Protein AF-A0A653BW41-F1 (afdb_monomer)

Radius of gyration: 37.83 Å; Cα contacts (8 Å, |Δi|>4): 216; chains: 1; bounding box: 96×38×96 Å

Foldseek 3Di:
DLVVQLVVLVVVLVVLVVVDQDCVQDDPCSVVSSVVVSVVSVVVNVVSVVVVVVVVVPDDQPDDPDCPDPLSCLCVDPDPVSVVVNVVVVVVVVVVVVCVVVVVVVVVVCVVPVPPPVPPPPPPDPDDDDDFQPQADDLVVVVVLQVVLCVVCVQWDWDWDPPDPPKIWIWIDRPQAKIKIFTGDRLQTPAIAMEGNVDDPDRPDHYPDPVRVVVRVVLVVLSVSLDDRVCSSSSSVSSD

Mean predicted aligned error: 18.29 Å

Solvent-accessible surface area (backbone atoms only — not comparable to full-atom values): 13996 Å² total; per-residue (Å²): 112,51,67,60,53,34,55,53,46,50,48,49,47,53,51,48,63,73,62,51,92,52,82,88,50,51,88,77,64,26,69,59,53,50,52,51,53,52,49,53,46,50,54,51,38,53,51,34,48,52,53,38,51,54,54,58,76,65,64,70,72,76,94,60,101,63,91,54,68,83,62,46,55,36,78,74,47,86,50,70,74,52,42,58,46,48,62,53,52,54,50,52,51,54,50,52,51,50,50,52,53,54,51,52,53,49,51,54,52,47,62,75,57,54,78,77,57,86,71,74,80,73,69,77,68,97,86,71,77,87,76,67,70,59,32,78,62,60,68,65,61,53,50,54,49,51,57,54,50,46,72,73,37,85,73,41,54,71,46,81,44,66,93,47,90,84,32,48,32,38,38,41,28,42,77,82,57,32,32,35,42,38,34,32,53,53,52,36,81,76,44,68,43,32,30,49,48,92,53,78,90,60,81,86,62,78,41,93,47,70,68,34,44,52,50,24,54,51,48,55,53,41,50,66,71,40,64,37,56,83,44,26,72,59,20,50,63,73,61,107

Sequence (240 aa):
NSVKVLRSNVRRVFESVGNGLRADHGDDGKENKYIIELQELLTTVNNNLRDVENSVSNLTPPPGAFSLGNTTYLSQETTQERQALYGQLVNSYKWTDKIREYSALAGNILQTNSFNKTYKTFSTTKRRKTQTSNHNVSPEVIENLITGIDRLFPDVTITTNRPFVPNPVIQASLGRVLKAIIGFKGLMIEWVVVKAHAESNDQWSESRYKVFRKVTENCHAAMCHFHSPMMPDLAVRSFM

Organism: Callosobruchus maculatus (NCBI:txid64391)

Nearest PDB structures (foldseek):
  8trh-assembly1_0  TM=4.898E-01  e=1.547E-16  Homo sapiens
  7enc-assembly1_c  TM=4.926E-01  e=1.416E-15  Homo sapiens
  8gxs-assembly1_c  TM=4.947E-01  e=1.686E-15  Homo sapiens
  7nvr-assembly1_p  TM=9.353E-01  e=5.522E-10  Homo sapiens
  7lbm-assembly1_n  TM=4.521E-01  e=6.438E-15  Homo sapiens

Structure (mmCIF, N/CA/C/O backbone):
data_AF-A0A653BW41-F1
#
_entry.id   AF-A0A653BW41-F1
#
loop_
_atom_site.group_PDB
_atom_site.id
_atom_site.type_symbol
_atom_site.label_atom_id
_atom_site.label_alt_id
_atom_site.label_comp_id
_atom_site.label_asym_id
_atom_site.label_entity_id
_atom_site.label_seq_id
_atom_site.pdbx_PDB_ins_code
_atom_site.Cartn_x
_atom_site.Cartn_y
_atom_site.Cartn_z
_atom_site.occupancy
_atom_site.B_iso_or_equiv
_atom_site.auth_seq_id
_atom_site.auth_comp_id
_atom_site.auth_asym_id
_atom_site.auth_atom_id
_atom_site.pdbx_PDB_model_num
ATOM 1 N N . ASN A 1 1 ? -24.311 -10.860 36.348 1.00 67.75 1 ASN A N 1
ATOM 2 C CA . ASN A 1 1 ? -25.695 -10.753 36.876 1.00 67.75 1 ASN A CA 1
ATOM 3 C C . ASN A 1 1 ? -25.968 -9.441 37.604 1.00 67.75 1 ASN A C 1
ATOM 5 O O . ASN A 1 1 ? -27.055 -8.906 37.427 1.00 67.75 1 ASN A O 1
ATOM 9 N N . SER A 1 2 ? -24.996 -8.875 38.323 1.00 78.38 2 SER A N 1
ATOM 10 C CA . SER A 1 2 ? -25.106 -7.634 39.112 1.00 78.38 2 SER A CA 1
ATOM 11 C C . SER A 1 2 ? -25.703 -6.443 38.336 1.00 78.38 2 SER A C 1
ATOM 13 O O . SER A 1 2 ? -26.613 -5.779 38.816 1.00 78.38 2 SER A O 1
ATOM 15 N N . VAL A 1 3 ? -25.312 -6.253 37.067 1.00 82.88 3 VAL A N 1
ATOM 16 C CA . VAL A 1 3 ? -25.856 -5.186 36.196 1.00 82.88 3 VAL A CA 1
ATOM 17 C C . VAL A 1 3 ? -27.355 -5.350 35.901 1.00 82.88 3 VAL A C 1
ATOM 19 O O . VAL A 1 3 ? -28.086 -4.363 35.841 1.00 82.88 3 VAL A O 1
ATOM 22 N N . LYS A 1 4 ? -27.844 -6.586 35.716 1.00 83.94 4 LYS A N 1
ATOM 23 C CA . LYS A 1 4 ? -29.276 -6.842 35.470 1.00 83.94 4 LYS A CA 1
ATOM 24 C C . LYS A 1 4 ? -30.107 -6.535 36.718 1.00 83.94 4 LYS A C 1
ATOM 26 O O . LYS A 1 4 ? -31.158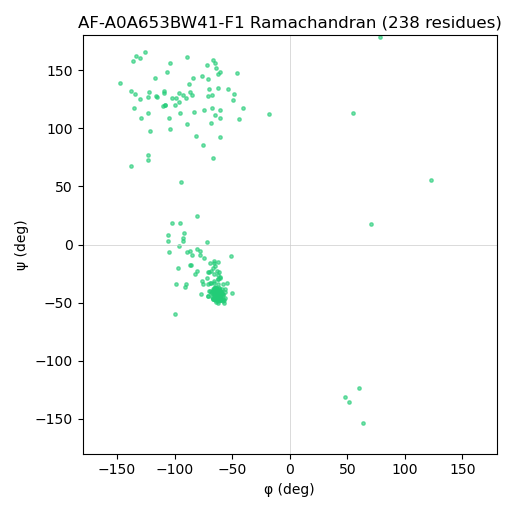 -5.911 36.602 1.00 83.94 4 LYS A O 1
ATOM 31 N N . VAL A 1 5 ? -29.606 -6.933 37.889 1.00 88.94 5 VAL A N 1
ATOM 32 C CA . VAL A 1 5 ? -30.241 -6.672 39.190 1.00 88.94 5 VAL A CA 1
ATOM 33 C C . VAL A 1 5 ? -30.314 -5.168 39.461 1.00 88.94 5 VAL A C 1
ATOM 35 O O . VAL A 1 5 ? -31.393 -4.663 39.762 1.00 88.94 5 VAL A O 1
ATOM 38 N N . LEU A 1 6 ? -29.216 -4.435 39.235 1.00 91.12 6 LEU A N 1
ATOM 39 C CA . LEU A 1 6 ? -29.190 -2.975 39.355 1.00 91.12 6 LEU A CA 1
ATOM 40 C C . LEU A 1 6 ? -30.238 -2.315 38.447 1.00 91.12 6 LEU A C 1
ATOM 42 O O . LEU A 1 6 ? -31.051 -1.532 38.926 1.00 91.12 6 LEU A O 1
ATOM 46 N N . ARG A 1 7 ? -30.282 -2.675 37.155 1.00 89.62 7 ARG A N 1
ATOM 47 C CA . ARG A 1 7 ? -31.274 -2.124 36.210 1.00 89.62 7 ARG A CA 1
ATOM 48 C C . ARG A 1 7 ? -32.715 -2.408 36.637 1.00 89.62 7 ARG A C 1
ATOM 50 O O . ARG A 1 7 ? -33.561 -1.526 36.530 1.00 89.62 7 ARG A O 1
ATOM 57 N N . SER A 1 8 ? -32.993 -3.615 37.130 1.00 91.44 8 SER A N 1
ATOM 58 C CA . SER A 1 8 ? -34.325 -3.987 37.619 1.00 91.44 8 SER A CA 1
ATOM 59 C C . SER A 1 8 ? -34.736 -3.171 38.846 1.00 91.44 8 SER A C 1
ATOM 61 O O . SER A 1 8 ? -35.868 -2.703 38.920 1.00 91.44 8 SER A O 1
ATOM 63 N N . ASN A 1 9 ? -33.830 -2.974 39.803 1.00 91.88 9 ASN A N 1
ATOM 64 C CA . ASN A 1 9 ? -34.135 -2.250 41.038 1.00 91.88 9 ASN A CA 1
ATOM 65 C C . ASN A 1 9 ? -34.214 -0.733 40.823 1.00 91.88 9 ASN A C 1
ATOM 67 O O . ASN A 1 9 ? -35.082 -0.083 41.393 1.00 91.88 9 ASN A O 1
ATOM 71 N N . VAL A 1 10 ? -33.400 -0.181 39.919 1.00 93.50 10 VAL A N 1
ATOM 72 C CA . VAL A 1 10 ? -33.537 1.211 39.460 1.00 93.50 10 VAL A CA 1
ATOM 73 C C . VAL A 1 10 ? -34.898 1.430 38.795 1.00 93.50 10 VAL A C 1
ATOM 75 O O . VAL A 1 10 ? -35.571 2.417 39.075 1.00 93.50 10 VAL A O 1
ATOM 78 N N . ARG A 1 11 ? -35.353 0.485 37.963 1.00 91.94 11 ARG A N 1
ATOM 79 C CA . ARG A 1 11 ? -36.694 0.544 37.369 1.00 91.94 11 ARG A CA 1
ATOM 80 C C . ARG A 1 11 ? -37.796 0.543 38.432 1.00 91.94 11 ARG A C 1
ATOM 82 O O . ARG A 1 11 ? -38.726 1.326 38.303 1.00 91.94 11 ARG A O 1
ATOM 89 N N . ARG A 1 12 ? -37.675 -0.271 39.487 1.00 89.50 12 ARG A N 1
ATOM 90 C CA . ARG A 1 12 ? -38.632 -0.282 40.609 1.00 89.50 12 ARG A CA 1
ATOM 91 C C . ARG A 1 12 ? -38.704 1.061 41.337 1.00 89.50 12 ARG A C 1
ATOM 93 O O . ARG A 1 12 ? -39.800 1.492 41.662 1.00 89.50 12 ARG A O 1
ATOM 100 N N . VAL A 1 13 ? -37.575 1.752 41.526 1.00 92.56 13 VAL A N 1
ATOM 101 C CA . VAL A 1 13 ? -37.567 3.126 42.068 1.00 92.56 13 VAL A CA 1
ATOM 102 C C . VAL A 1 13 ? -38.342 4.072 41.151 1.00 92.56 13 VAL A C 1
ATOM 104 O O . VAL A 1 13 ? -39.204 4.807 41.622 1.00 92.56 13 VAL A O 1
ATOM 107 N N . PHE A 1 14 ? -38.087 4.036 39.840 1.00 92.12 14 PHE A N 1
ATOM 108 C CA . PHE A 1 14 ? -38.814 4.880 38.886 1.00 92.12 14 PHE A CA 1
ATOM 109 C C . PHE A 1 14 ? -40.309 4.550 38.815 1.00 92.12 14 PHE A C 1
ATOM 111 O O . PHE A 1 14 ? -41.120 5.463 38.709 1.00 92.12 14 PHE A O 1
ATOM 118 N N . GLU A 1 15 ? -40.688 3.275 38.909 1.00 90.69 15 GLU A N 1
ATOM 119 C CA . GLU A 1 15 ? -42.091 2.855 38.984 1.00 90.69 15 GLU A CA 1
ATOM 120 C C . GLU A 1 15 ? -42.745 3.311 40.298 1.00 90.69 15 GLU A C 1
ATOM 122 O O . GLU A 1 15 ? -43.876 3.788 40.272 1.00 90.69 15 GLU A O 1
ATOM 127 N N . SER A 1 16 ? -42.038 3.244 41.431 1.00 87.88 16 SER A N 1
ATOM 128 C CA . SER A 1 16 ? -42.516 3.753 42.725 1.00 87.88 16 SER A CA 1
ATOM 129 C C . SER A 1 16 ? -42.749 5.265 42.683 1.00 87.88 16 SER A C 1
ATOM 131 O O . SER A 1 16 ? -43.824 5.733 43.041 1.00 87.88 16 SER A O 1
ATOM 133 N N . VAL A 1 17 ? -41.776 6.032 42.178 1.00 89.12 17 VAL A N 1
ATOM 134 C CA . VAL A 1 17 ? -41.881 7.496 42.047 1.00 89.12 17 VAL A CA 1
ATOM 135 C C . VAL A 1 17 ? -42.949 7.894 41.030 1.00 89.12 17 VAL A C 1
ATOM 137 O O . VAL A 1 17 ? -43.697 8.838 41.266 1.00 89.12 17 VAL A O 1
ATOM 140 N N . GLY A 1 18 ? -43.042 7.174 39.909 1.00 87.19 18 GLY A N 1
ATOM 141 C CA . GLY A 1 18 ? -44.020 7.445 38.856 1.00 87.19 18 GLY A CA 1
ATOM 142 C C . GLY A 1 18 ? -45.462 7.156 39.274 1.00 87.19 18 GLY A C 1
ATOM 143 O O . GLY A 1 18 ? -46.369 7.857 38.837 1.00 87.19 18 GLY A O 1
ATOM 144 N N . ASN A 1 19 ? -45.675 6.156 40.134 1.00 85.44 19 ASN A N 1
ATOM 145 C CA . ASN A 1 19 ? -46.998 5.820 40.666 1.00 85.44 19 ASN A CA 1
ATOM 146 C C . ASN A 1 19 ? -47.380 6.643 41.909 1.00 85.44 19 ASN A C 1
ATOM 148 O O . ASN A 1 19 ? -48.565 6.717 42.234 1.00 85.44 19 ASN A O 1
ATOM 152 N N . GLY A 1 20 ? -46.408 7.268 42.582 1.00 80.50 20 GLY A N 1
ATOM 153 C CA . GLY A 1 20 ? -46.630 8.143 43.732 1.00 80.50 20 GLY A CA 1
ATOM 154 C C . GLY A 1 20 ? -47.245 7.430 44.941 1.00 80.50 20 GLY A C 1
ATOM 155 O O . GLY A 1 20 ? -47.087 6.223 45.116 1.00 80.50 20 GLY A O 1
ATOM 156 N N . LEU A 1 21 ? -47.958 8.182 45.789 1.00 80.50 21 LEU A N 1
ATOM 157 C CA . LEU A 1 21 ? -48.699 7.606 46.914 1.00 80.50 21 LEU A CA 1
ATOM 158 C C . LEU A 1 21 ? -49.866 6.753 46.407 1.00 80.50 21 LEU A C 1
ATOM 160 O O . LEU A 1 21 ? -50.804 7.257 45.787 1.00 80.50 21 LEU A O 1
ATOM 164 N N . ARG A 1 22 ? -49.827 5.460 46.719 1.00 75.00 22 ARG A N 1
ATOM 165 C CA . ARG A 1 22 ? -50.821 4.479 46.277 1.00 75.00 22 ARG A CA 1
ATOM 166 C C . ARG A 1 22 ? -51.774 4.105 47.418 1.00 75.00 22 ARG A C 1
ATOM 168 O O . ARG A 1 22 ? -51.447 4.222 48.596 1.00 75.00 22 ARG A O 1
ATOM 175 N N . ALA A 1 23 ? -52.974 3.642 47.061 1.00 65.56 23 ALA A N 1
ATOM 176 C CA . ALA A 1 23 ? -54.022 3.257 48.018 1.00 65.56 23 ALA A CA 1
ATOM 177 C C . ALA A 1 23 ? -53.658 2.032 48.889 1.00 65.56 23 ALA A C 1
ATOM 179 O O . ALA A 1 23 ? -54.288 1.795 49.917 1.00 65.56 23 ALA A O 1
ATOM 180 N N . ASP A 1 24 ? -52.634 1.271 48.497 1.00 67.88 24 ASP A N 1
ATOM 181 C CA . ASP A 1 24 ? -52.053 0.145 49.243 1.00 67.88 24 ASP A CA 1
ATOM 182 C C . ASP A 1 24 ? -51.304 0.574 50.524 1.00 67.88 24 ASP A C 1
ATOM 184 O O . ASP A 1 24 ? -51.102 -0.251 51.413 1.00 67.88 24 ASP A O 1
ATOM 188 N N . HIS A 1 25 ? -50.970 1.860 50.683 1.00 70.81 25 HIS A N 1
ATOM 189 C CA . HIS A 1 25 ? -50.274 2.389 51.863 1.00 70.81 25 HIS A CA 1
ATOM 190 C C . HIS A 1 25 ? -51.191 2.577 53.099 1.00 70.81 25 HIS A C 1
ATOM 192 O O . HIS A 1 25 ? -50.712 2.865 54.205 1.00 70.81 25 HIS A O 1
ATOM 198 N N . GLY A 1 26 ? -52.503 2.354 52.954 1.00 69.38 26 GLY A N 1
ATOM 199 C CA . GLY A 1 26 ? -53.516 2.587 53.993 1.00 69.38 26 GLY A CA 1
ATOM 200 C C . GLY A 1 26 ? -53.893 4.066 54.134 1.00 69.38 26 GLY A C 1
ATOM 201 O O . GLY A 1 26 ? -53.368 4.906 53.411 1.00 69.38 26 GLY A O 1
ATOM 202 N N . ASP A 1 27 ? -54.826 4.398 55.033 1.00 68.94 27 ASP A N 1
ATOM 203 C CA . ASP A 1 27 ? -55.290 5.789 55.190 1.00 68.94 27 ASP A CA 1
ATOM 204 C C . ASP A 1 27 ? -54.471 6.574 56.233 1.00 68.94 27 ASP A C 1
ATOM 206 O O . ASP A 1 27 ? -54.099 7.723 55.994 1.00 68.94 27 ASP A O 1
ATOM 210 N N . ASP A 1 28 ? -54.057 5.910 57.320 1.00 71.44 28 ASP A N 1
ATOM 211 C CA . ASP A 1 28 ? -53.193 6.487 58.357 1.00 71.44 28 ASP A CA 1
ATOM 212 C C . ASP A 1 28 ? -51.697 6.278 58.068 1.00 71.44 28 ASP A C 1
ATOM 214 O O . ASP A 1 28 ? -51.209 5.154 57.885 1.00 71.44 28 ASP A O 1
ATOM 218 N N . GLY A 1 29 ? -50.943 7.383 58.067 1.00 75.62 29 GLY A N 1
ATOM 219 C CA . GLY A 1 29 ? -49.479 7.383 57.950 1.00 75.62 29 GLY A CA 1
ATOM 220 C C . GLY A 1 29 ? -48.932 6.999 56.569 1.00 75.62 29 GLY A C 1
ATOM 221 O O . GLY A 1 29 ? -47.757 6.648 56.454 1.00 75.62 29 GLY A O 1
ATOM 222 N N . LYS A 1 30 ? -49.764 7.059 55.522 1.00 80.38 30 LYS A N 1
ATOM 223 C CA . LYS A 1 30 ? -49.432 6.649 54.145 1.00 80.38 30 LYS A CA 1
ATOM 224 C C . LYS A 1 30 ? -48.209 7.334 53.542 1.00 80.38 30 LYS A C 1
ATOM 226 O O . LYS A 1 30 ? -47.406 6.676 52.892 1.00 80.38 30 LYS A O 1
ATOM 231 N N . GLU A 1 31 ? -48.025 8.623 53.816 1.00 83.19 31 GLU A N 1
ATOM 232 C CA . GLU A 1 31 ? -46.851 9.382 53.365 1.00 83.19 31 GLU A CA 1
ATOM 233 C C . GLU A 1 31 ? -45.570 8.850 54.004 1.00 83.19 31 GLU A C 1
ATOM 235 O O . GLU A 1 31 ? -44.568 8.649 53.324 1.00 83.19 31 GLU A O 1
ATOM 240 N N . ASN A 1 32 ? -45.623 8.545 55.301 1.00 86.44 32 ASN A N 1
ATOM 241 C CA . ASN A 1 32 ? -44.467 8.059 56.041 1.00 86.44 32 ASN A CA 1
ATOM 242 C C . ASN A 1 32 ? -44.079 6.639 55.597 1.00 86.44 32 ASN A C 1
ATOM 244 O O . ASN A 1 32 ? -42.902 6.350 55.417 1.00 86.44 32 ASN A O 1
ATOM 248 N N . LYS A 1 33 ? -45.067 5.768 55.346 1.00 85.25 33 LYS A N 1
ATOM 249 C CA . LYS A 1 33 ? -44.833 4.422 54.792 1.00 85.25 33 LYS A CA 1
ATOM 250 C C . LYS A 1 33 ? -44.232 4.475 53.388 1.00 85.25 33 LYS A C 1
ATOM 252 O O . LYS A 1 33 ? -43.276 3.757 53.125 1.00 85.25 33 LYS A O 1
ATOM 257 N N . TYR A 1 34 ? -44.746 5.357 52.530 1.00 86.75 34 TYR A N 1
ATOM 258 C CA . TYR A 1 34 ? -44.221 5.552 51.178 1.00 86.75 34 TYR A CA 1
ATOM 259 C C . TYR A 1 34 ? -42.771 6.054 51.199 1.00 86.75 34 TYR A C 1
ATOM 261 O O . TYR A 1 34 ? -41.923 5.559 50.461 1.00 86.75 34 TYR A O 1
ATOM 269 N N . ILE A 1 35 ? -42.460 7.010 52.082 1.00 89.25 35 ILE A N 1
ATOM 270 C CA . ILE A 1 35 ? -41.092 7.517 52.253 1.00 89.25 35 ILE A CA 1
ATOM 271 C C . ILE A 1 35 ? -40.149 6.406 52.732 1.00 89.25 35 ILE A C 1
ATOM 273 O O . ILE A 1 35 ? -39.041 6.299 52.210 1.00 89.25 35 ILE A O 1
ATOM 277 N N . ILE A 1 36 ? -40.583 5.566 53.678 1.00 90.62 36 ILE A N 1
ATOM 278 C CA . ILE A 1 36 ? -39.789 4.431 54.172 1.00 90.62 36 ILE A CA 1
ATOM 279 C C . ILE A 1 36 ? -39.530 3.416 53.049 1.00 90.62 36 ILE A C 1
ATOM 281 O O . ILE A 1 36 ? -38.380 3.038 52.836 1.00 90.62 36 ILE A O 1
ATOM 285 N N . GLU A 1 37 ? -40.553 3.031 52.282 1.00 89.31 37 GLU A N 1
ATOM 286 C CA . GLU A 1 37 ? -40.398 2.109 51.146 1.00 89.31 37 GLU A CA 1
ATOM 287 C C . GLU A 1 37 ? -39.441 2.675 50.085 1.00 89.31 37 GLU A C 1
ATOM 289 O O . GLU A 1 37 ? -38.524 1.992 49.620 1.00 89.31 37 GLU A O 1
ATOM 294 N N . LEU A 1 38 ? -39.593 3.955 49.734 1.00 89.94 38 LEU A N 1
ATOM 295 C CA . LEU A 1 38 ? -38.707 4.615 48.780 1.00 89.94 38 LEU A CA 1
ATOM 296 C C . LEU A 1 38 ? -37.261 4.655 49.291 1.00 89.94 38 LEU A C 1
ATOM 298 O O . LEU A 1 38 ? -36.322 4.444 48.518 1.00 89.94 38 LEU A O 1
ATOM 302 N N . GLN A 1 39 ? -37.071 4.897 50.589 1.00 93.62 39 GLN A N 1
ATOM 303 C CA . GLN A 1 39 ? -35.757 4.884 51.218 1.00 93.62 39 GLN A CA 1
ATOM 304 C C . GLN A 1 39 ? -35.118 3.490 51.147 1.00 93.62 39 GLN A C 1
ATOM 306 O O . GLN A 1 39 ? -33.951 3.385 50.767 1.00 93.62 39 GLN A O 1
ATOM 311 N N . GLU A 1 40 ? -35.872 2.421 51.413 1.00 95.00 40 GLU A N 1
ATOM 312 C CA . GLU A 1 40 ? -35.404 1.034 51.277 1.00 95.00 40 GLU A CA 1
ATOM 313 C C . GLU A 1 40 ? -35.010 0.691 49.833 1.00 95.00 40 GLU A C 1
ATOM 315 O O . GLU A 1 40 ? -33.949 0.098 49.588 1.00 95.00 40 GLU A O 1
ATOM 320 N N . LEU A 1 41 ? -35.820 1.108 48.856 1.00 93.00 41 LEU A N 1
ATOM 321 C CA . LEU A 1 41 ? -35.523 0.926 47.436 1.00 93.00 41 LEU A CA 1
ATOM 322 C C . LEU A 1 41 ? -34.239 1.666 47.024 1.00 93.00 41 LEU A C 1
ATOM 324 O O . LEU A 1 41 ? -33.391 1.091 46.334 1.00 93.00 41 LEU A O 1
ATOM 328 N N . LEU A 1 42 ? -34.048 2.908 47.479 1.00 94.00 42 LEU A N 1
ATOM 329 C CA . LEU A 1 42 ? -32.842 3.697 47.203 1.00 94.00 42 LEU A CA 1
ATOM 330 C C . LEU A 1 42 ? -31.595 3.102 47.867 1.00 94.00 42 LEU A C 1
ATOM 332 O O . LEU A 1 42 ? -30.550 2.995 47.221 1.00 94.00 42 LEU A O 1
ATOM 336 N N . THR A 1 43 ? -31.694 2.657 49.122 1.00 96.06 43 THR A N 1
ATOM 337 C CA . THR A 1 43 ? -30.602 1.944 49.803 1.00 96.06 43 THR A CA 1
ATOM 338 C C . THR A 1 43 ? -30.233 0.664 49.054 1.00 96.06 43 THR A C 1
ATOM 340 O O . THR A 1 43 ? -29.052 0.389 48.834 1.00 96.06 43 THR A O 1
ATOM 343 N N . THR A 1 44 ? -31.230 -0.080 48.574 1.00 94.62 44 THR A N 1
ATOM 344 C CA . THR A 1 44 ? -31.017 -1.286 47.765 1.00 94.62 44 THR A CA 1
ATOM 345 C C . THR A 1 44 ? -30.299 -0.968 46.454 1.00 94.62 44 THR A C 1
ATOM 347 O O . THR A 1 44 ? -29.365 -1.674 46.075 1.00 94.62 44 THR A O 1
ATOM 350 N N . VAL A 1 45 ? -30.682 0.102 45.750 1.00 95.06 45 VAL A N 1
ATOM 351 C CA . VAL A 1 45 ? -29.986 0.546 44.530 1.00 95.06 45 VAL A CA 1
ATOM 352 C C . VAL A 1 45 ? -28.533 0.923 44.820 1.00 95.06 45 VAL A C 1
ATOM 354 O O . VAL A 1 45 ? -27.654 0.521 44.060 1.00 95.06 45 VAL A O 1
ATOM 357 N N . ASN A 1 46 ? -28.266 1.619 45.926 1.00 95.00 46 ASN A N 1
ATOM 358 C CA . ASN A 1 46 ? -26.912 2.023 46.302 1.00 95.00 46 ASN A CA 1
ATOM 359 C C . ASN A 1 46 ? -26.004 0.809 46.582 1.00 95.00 46 ASN A C 1
ATOM 361 O O . ASN A 1 46 ? -24.874 0.744 46.102 1.00 95.00 46 ASN A O 1
ATOM 365 N N . ASN A 1 47 ? -26.529 -0.209 47.270 1.00 94.62 47 ASN A N 1
ATOM 366 C CA . ASN A 1 47 ? -25.811 -1.468 47.483 1.00 94.62 47 ASN A CA 1
ATOM 367 C C . ASN A 1 47 ? -25.532 -2.194 46.157 1.00 94.62 47 ASN A C 1
ATOM 369 O O . ASN A 1 47 ? -24.398 -2.589 45.897 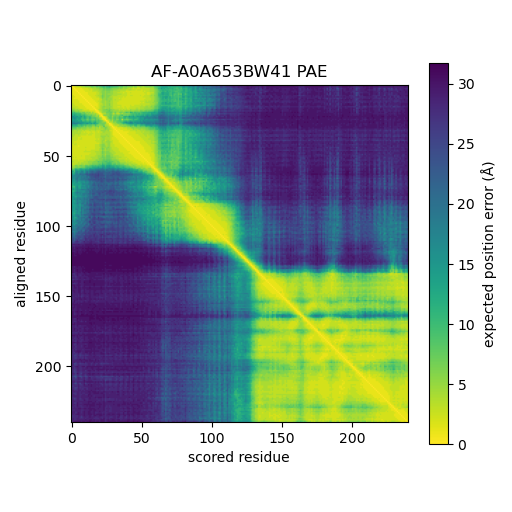1.00 94.62 47 ASN A O 1
ATOM 373 N N . ASN A 1 48 ? -26.530 -2.285 45.271 1.00 93.44 48 ASN A N 1
ATOM 374 C CA . ASN A 1 48 ? -26.353 -2.903 43.952 1.00 93.44 48 ASN A CA 1
ATOM 375 C C . ASN A 1 48 ? -25.328 -2.158 43.080 1.00 93.44 48 ASN A C 1
ATOM 377 O O . ASN A 1 48 ? -24.637 -2.787 42.278 1.00 93.44 48 ASN A O 1
ATOM 381 N N . LEU A 1 49 ? -25.241 -0.828 43.199 1.00 93.06 49 LEU A N 1
ATOM 382 C CA . LEU A 1 49 ? -24.236 -0.029 42.500 1.00 93.06 49 LEU A CA 1
ATOM 383 C C . LEU A 1 49 ? -22.835 -0.384 43.000 1.00 93.06 49 LEU A C 1
ATOM 385 O O . LEU A 1 49 ? -21.961 -0.694 42.194 1.00 93.06 49 LEU A O 1
ATOM 389 N N . ARG A 1 50 ? -22.661 -0.439 44.321 1.00 93.94 50 ARG A N 1
ATOM 390 C CA . ARG A 1 50 ? -21.398 -0.808 44.964 1.00 93.94 50 ARG A CA 1
ATOM 391 C C . ARG A 1 50 ? -20.955 -2.229 44.600 1.00 93.94 50 ARG A C 1
ATOM 393 O O . ARG A 1 50 ? -19.777 -2.467 44.349 1.00 93.94 50 ARG A O 1
ATOM 400 N N . ASP A 1 51 ? -21.895 -3.165 44.478 1.00 91.19 51 ASP A N 1
ATOM 401 C CA . ASP A 1 51 ? -21.624 -4.529 44.007 1.00 91.19 51 ASP A CA 1
ATOM 402 C C . ASP A 1 51 ? -21.169 -4.568 42.541 1.00 91.19 51 ASP A C 1
ATOM 404 O O . ASP A 1 51 ? -20.297 -5.363 42.173 1.00 91.19 51 ASP A O 1
ATOM 408 N N . VAL A 1 52 ? -21.743 -3.715 41.686 1.00 88.81 52 VAL A N 1
ATOM 409 C CA . VAL A 1 52 ? -21.306 -3.564 40.291 1.00 88.81 52 VAL A CA 1
ATOM 410 C C . VAL A 1 52 ? -19.903 -2.961 40.232 1.00 88.81 52 VAL A C 1
ATOM 412 O O . VAL A 1 52 ? -19.063 -3.507 39.520 1.00 88.81 52 VAL A O 1
ATOM 415 N N . GLU A 1 53 ? -19.624 -1.905 40.996 1.00 89.62 53 GLU A N 1
ATOM 416 C CA . GLU A 1 53 ? -18.294 -1.286 41.077 1.00 89.62 53 GLU A CA 1
ATOM 417 C C . GLU A 1 53 ? -17.235 -2.298 41.529 1.00 89.62 53 GLU A C 1
ATOM 419 O O . GLU A 1 53 ? -16.236 -2.491 40.839 1.00 89.62 53 GLU A O 1
ATOM 424 N N . ASN A 1 54 ? -17.507 -3.045 42.603 1.00 89.06 54 ASN A N 1
ATOM 425 C CA . ASN A 1 54 ? -16.629 -4.112 43.085 1.00 89.06 54 ASN A CA 1
ATOM 426 C C . ASN A 1 54 ? -16.417 -5.212 42.034 1.00 89.06 54 ASN A C 1
ATOM 428 O O . ASN A 1 54 ? -15.310 -5.726 41.876 1.00 89.06 54 ASN A O 1
ATOM 432 N N . SER A 1 55 ? -17.468 -5.585 41.297 1.00 83.94 55 SER A N 1
ATOM 433 C CA . SER A 1 55 ? -17.361 -6.584 40.227 1.00 83.94 55 SER A CA 1
ATOM 434 C C . SER A 1 55 ? -16.459 -6.097 39.089 1.00 83.94 55 SER A C 1
ATOM 436 O O . SER A 1 55 ? -15.705 -6.893 38.540 1.00 83.94 55 SER A O 1
ATOM 438 N N . VAL A 1 56 ? -16.519 -4.805 38.748 1.00 81.25 56 VAL A N 1
ATOM 439 C CA . VAL A 1 56 ? -15.689 -4.184 37.704 1.00 81.25 56 VAL A CA 1
ATOM 440 C C . VAL A 1 56 ? -14.232 -4.063 38.151 1.00 81.25 56 VAL A C 1
ATOM 442 O O . VAL A 1 56 ? -13.339 -4.413 37.385 1.00 81.25 56 VAL A O 1
ATOM 445 N N . SER A 1 57 ? -13.974 -3.634 39.390 1.00 80.81 57 SER A N 1
ATOM 446 C CA . SER A 1 57 ? -12.611 -3.529 39.934 1.00 80.81 57 SER A CA 1
ATOM 447 C C . SER A 1 57 ? -11.882 -4.874 40.006 1.00 80.81 57 SER A C 1
ATOM 449 O O . SER A 1 57 ? -10.658 -4.908 39.928 1.00 80.81 57 SER A O 1
ATOM 451 N N . ASN A 1 58 ? -12.627 -5.977 40.113 1.00 80.56 58 ASN A N 1
ATOM 452 C CA . ASN A 1 58 ? -12.088 -7.336 40.155 1.00 80.56 58 ASN A CA 1
ATOM 453 C C . ASN A 1 58 ? -12.000 -8.015 38.775 1.00 80.56 58 ASN A C 1
ATOM 455 O O . ASN A 1 58 ? -11.669 -9.201 38.705 1.00 80.56 58 ASN A O 1
ATOM 459 N N . LEU A 1 59 ? -12.294 -7.307 37.675 1.00 73.19 59 LEU A N 1
ATOM 460 C CA . LEU A 1 59 ? -12.124 -7.858 36.331 1.00 73.19 59 LEU A CA 1
ATOM 461 C C . LEU A 1 59 ? -10.637 -8.043 36.037 1.00 73.19 59 LEU A C 1
ATOM 463 O O . LEU A 1 59 ? -9.915 -7.098 35.729 1.00 73.19 59 LEU A O 1
ATOM 467 N N . THR A 1 60 ? -10.187 -9.289 36.094 1.00 69.38 60 THR A N 1
ATOM 468 C CA . THR A 1 60 ? -8.869 -9.668 35.603 1.00 69.38 60 THR A CA 1
ATOM 469 C C . THR A 1 60 ? -8.955 -9.998 34.110 1.00 69.38 60 THR A C 1
ATOM 471 O O . THR A 1 60 ? -9.924 -10.624 33.659 1.00 69.38 60 THR A O 1
ATOM 474 N N . PRO A 1 61 ? -7.979 -9.558 33.297 1.00 63.03 61 PRO A N 1
ATOM 475 C CA . PRO A 1 61 ? -7.936 -9.930 31.893 1.00 63.03 61 PRO A CA 1
ATOM 476 C C . PRO A 1 61 ? -7.765 -11.457 31.782 1.00 63.03 61 PRO A C 1
ATOM 478 O O . PRO A 1 61 ? -6.933 -12.021 32.499 1.00 63.03 61 PRO A O 1
ATOM 481 N N . PRO A 1 62 ? -8.532 -12.144 30.911 1.00 63.41 62 PRO A N 1
ATOM 482 C CA . PRO A 1 62 ? -8.396 -13.583 30.714 1.00 63.41 62 PRO A CA 1
ATOM 483 C C . PRO A 1 62 ? -6.947 -13.968 30.379 1.00 63.41 62 PRO A C 1
ATOM 485 O O . PRO A 1 62 ? -6.345 -13.321 29.514 1.00 63.41 62 PRO A O 1
ATOM 488 N N . PRO A 1 63 ? -6.376 -15.014 31.007 1.00 59.59 63 PRO A N 1
ATOM 489 C CA . PRO A 1 63 ? -5.054 -15.497 30.639 1.00 59.59 63 PRO A CA 1
ATOM 490 C C . PRO A 1 63 ? -5.110 -16.039 29.206 1.00 59.59 63 PRO A C 1
ATOM 492 O O . PRO A 1 63 ? -5.765 -17.040 28.923 1.00 59.59 63 PRO A O 1
ATOM 495 N N . GLY A 1 64 ? -4.449 -15.344 28.285 1.00 64.69 64 GLY A N 1
ATOM 496 C CA . GLY A 1 64 ? -4.341 -15.721 26.880 1.00 64.69 64 GLY A CA 1
ATOM 497 C C . GLY A 1 64 ? -2.889 -15.692 26.418 1.00 64.69 64 GLY A C 1
ATOM 498 O O . GLY A 1 64 ? -2.047 -15.041 27.030 1.00 64.69 64 GLY A O 1
ATOM 499 N N . ALA A 1 65 ? -2.593 -16.375 25.309 1.00 63.12 65 ALA A N 1
ATOM 500 C CA . ALA A 1 65 ? -1.241 -16.439 24.743 1.00 63.12 65 ALA A CA 1
ATOM 501 C C . ALA A 1 65 ? -0.683 -15.067 24.301 1.00 63.12 65 ALA A C 1
ATOM 503 O O . ALA A 1 65 ? 0.515 -14.939 24.067 1.00 63.12 65 ALA A O 1
ATOM 504 N N . PHE A 1 66 ? -1.539 -14.046 24.181 1.00 65.31 66 PHE A N 1
ATOM 505 C CA . PHE A 1 66 ? -1.184 -12.716 23.695 1.00 65.31 66 PHE A CA 1
ATOM 506 C C . PHE A 1 66 ? -1.518 -11.642 24.734 1.00 65.31 66 PHE A C 1
ATOM 508 O O . PHE A 1 66 ? -2.641 -11.584 25.235 1.00 65.31 66 PHE A O 1
ATOM 515 N N . SER A 1 67 ? -0.562 -10.749 25.009 1.00 69.69 67 SER A N 1
ATOM 516 C CA . SER A 1 67 ? -0.788 -9.557 25.832 1.00 69.69 67 SER A CA 1
ATOM 517 C C . SER A 1 67 ? -1.425 -8.461 24.979 1.00 69.69 67 SER A C 1
ATOM 519 O O . SER A 1 67 ? -0.743 -7.710 24.285 1.00 69.69 67 SER A O 1
ATOM 521 N N . LEU A 1 68 ? -2.756 -8.404 24.998 1.00 67.56 68 LEU A N 1
ATOM 522 C CA . LEU A 1 68 ? -3.550 -7.448 24.219 1.00 67.56 68 LEU A CA 1
ATOM 523 C C . LEU A 1 68 ? -3.855 -6.154 25.010 1.00 67.56 68 LEU A C 1
ATOM 525 O O . LEU A 1 68 ? -4.653 -5.321 24.578 1.00 67.56 68 LEU A O 1
ATOM 529 N N . GLY A 1 69 ? -3.231 -5.946 26.177 1.00 71.62 69 GLY A N 1
ATOM 530 C CA . GLY A 1 69 ? -3.451 -4.761 27.017 1.00 71.62 69 GLY A CA 1
ATOM 531 C C . GLY A 1 69 ? -4.940 -4.514 27.301 1.00 71.62 69 GLY A C 1
ATOM 532 O O . GLY A 1 69 ? -5.698 -5.453 27.548 1.00 71.62 69 GLY A O 1
ATOM 533 N N . ASN A 1 70 ? -5.389 -3.260 27.190 1.00 69.06 70 ASN A N 1
ATOM 534 C CA . ASN A 1 70 ? -6.791 -2.876 27.423 1.00 69.06 70 ASN A CA 1
ATOM 535 C C . ASN A 1 70 ? -7.777 -3.491 26.415 1.00 69.06 70 ASN A C 1
ATOM 537 O O . ASN A 1 70 ? -8.972 -3.574 26.686 1.00 69.06 70 ASN A O 1
ATOM 541 N N . THR A 1 71 ? -7.301 -3.957 25.259 1.00 69.75 71 THR A N 1
ATOM 542 C CA . THR A 1 71 ? -8.168 -4.592 24.256 1.00 69.75 71 THR A CA 1
ATOM 543 C C . THR A 1 71 ? -8.534 -6.034 24.620 1.00 69.75 71 THR A C 1
ATOM 545 O O . THR A 1 71 ? -9.452 -6.601 24.036 1.00 69.75 71 THR A O 1
ATOM 548 N N . THR A 1 72 ? -7.910 -6.612 25.653 1.00 67.81 72 THR A N 1
ATOM 549 C CA . THR A 1 72 ? -8.266 -7.944 26.176 1.00 67.81 72 THR A CA 1
ATOM 550 C C . THR A 1 72 ? -9.702 -7.983 26.723 1.00 67.81 72 THR A C 1
ATOM 552 O O . THR A 1 72 ? -10.382 -9.005 26.615 1.00 67.81 72 THR A O 1
ATOM 555 N N . TYR A 1 73 ? -10.213 -6.852 27.225 1.00 70.25 73 TYR A N 1
ATOM 556 C CA . TYR A 1 73 ? -11.579 -6.731 27.748 1.00 70.25 73 TYR A CA 1
ATOM 557 C C . TYR A 1 73 ? -12.663 -6.704 26.655 1.00 70.25 73 TYR A C 1
ATOM 559 O O . TYR A 1 73 ? -13.832 -6.904 26.967 1.00 70.25 73 TYR A O 1
ATOM 567 N N . LEU A 1 74 ? -12.305 -6.561 25.367 1.00 68.38 74 LEU A N 1
ATOM 568 C CA . LEU A 1 74 ? -13.263 -6.716 24.255 1.00 68.38 74 LEU A CA 1
ATOM 569 C C . LEU A 1 74 ? -13.861 -8.129 24.198 1.00 68.38 74 LEU A C 1
ATOM 571 O O . LEU A 1 74 ? -14.965 -8.304 23.697 1.00 68.38 74 LEU A O 1
ATOM 575 N N . SER A 1 75 ? -13.172 -9.134 24.746 1.00 63.94 75 SER A N 1
ATOM 576 C CA . SER A 1 75 ? -13.721 -10.491 24.884 1.00 63.94 75 SER A CA 1
ATOM 577 C C . SER A 1 75 ? -14.893 -10.578 25.874 1.00 63.94 75 SER A C 1
ATOM 579 O O . SER A 1 75 ? -15.679 -11.519 25.812 1.00 63.94 75 SER A O 1
ATOM 581 N N . GLN A 1 76 ? -15.026 -9.595 26.770 1.00 65.31 76 GLN 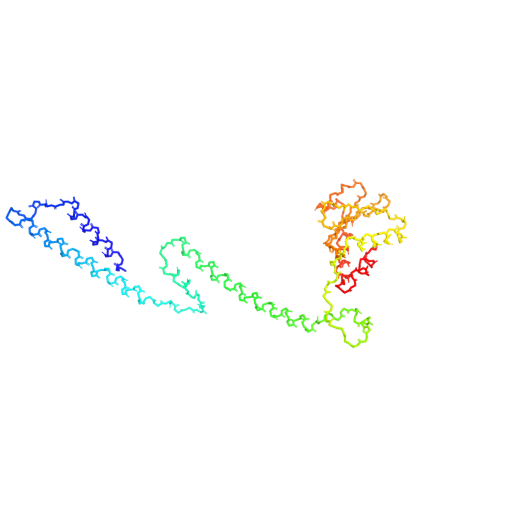A N 1
ATOM 582 C CA . GLN A 1 76 ? -16.102 -9.495 27.759 1.00 65.31 76 GLN A CA 1
ATOM 583 C C . GLN A 1 76 ? -17.245 -8.585 27.283 1.00 65.31 76 GLN A C 1
ATOM 585 O O . GLN A 1 76 ? -18.245 -8.424 27.985 1.00 65.31 76 GLN A O 1
ATOM 590 N N . GLU A 1 77 ? -17.120 -7.992 26.092 1.00 68.31 77 GLU A N 1
ATOM 591 C CA . GLU A 1 77 ? -18.173 -7.173 25.510 1.00 68.31 77 GLU A CA 1
ATOM 592 C C . GLU A 1 77 ? -19.364 -8.018 25.063 1.00 68.31 77 GLU A C 1
ATOM 594 O O . GLU A 1 77 ? -19.228 -9.127 24.547 1.00 68.31 77 GLU A O 1
ATOM 599 N N . THR A 1 78 ? -20.559 -7.467 25.259 1.00 64.31 78 THR A N 1
ATOM 600 C CA . THR A 1 78 ? -21.832 -8.151 24.958 1.00 64.31 78 THR A CA 1
ATOM 601 C C . THR A 1 78 ? -22.496 -7.634 23.686 1.00 64.31 78 THR A C 1
ATOM 603 O O . THR A 1 78 ? -23.496 -8.189 23.237 1.00 64.31 78 THR A O 1
ATOM 606 N N . THR A 1 79 ? -21.946 -6.574 23.092 1.00 71.88 79 THR A N 1
ATOM 607 C CA . THR A 1 79 ? -22.451 -5.990 21.848 1.00 71.88 79 THR A CA 1
ATOM 608 C C . THR A 1 79 ? -21.840 -6.700 20.641 1.00 71.88 79 THR A C 1
ATOM 610 O O . THR A 1 79 ? -20.625 -6.886 20.556 1.00 71.88 79 THR A O 1
ATOM 613 N N . GLN A 1 80 ? -22.691 -7.098 19.693 1.00 68.25 80 GLN A N 1
ATOM 614 C CA . GLN A 1 80 ? -22.301 -7.908 18.533 1.00 68.25 80 GLN A CA 1
ATOM 615 C C . GLN A 1 80 ? -21.222 -7.229 17.669 1.00 68.25 80 GLN A C 1
ATOM 617 O O . GLN A 1 80 ? -20.285 -7.887 17.221 1.00 68.25 80 GLN A O 1
ATOM 622 N N . GLU A 1 81 ? -21.297 -5.905 17.503 1.00 65.75 81 GLU A N 1
ATOM 623 C CA . GLU A 1 81 ? -20.295 -5.117 16.770 1.00 65.75 81 GLU A CA 1
ATOM 624 C C . GLU A 1 81 ? -18.918 -5.128 17.449 1.00 65.75 81 GLU A C 1
ATOM 626 O O . GLU A 1 81 ? -17.895 -5.262 16.778 1.00 65.75 81 GLU A O 1
ATOM 631 N N . ARG A 1 82 ? -18.864 -5.043 18.787 1.00 63.78 82 ARG A N 1
ATOM 632 C CA . ARG A 1 82 ? -17.591 -5.046 19.525 1.00 63.78 82 ARG A CA 1
ATOM 633 C C . ARG A 1 82 ? -16.969 -6.438 19.612 1.00 63.78 82 ARG A C 1
ATOM 635 O O . ARG A 1 82 ? -15.746 -6.549 19.568 1.00 63.78 82 ARG A O 1
ATOM 642 N N . GLN A 1 83 ? -17.780 -7.497 19.653 1.00 68.88 83 GLN A N 1
ATOM 643 C CA . GLN A 1 83 ? -17.282 -8.877 19.584 1.00 68.88 83 GLN A CA 1
ATOM 644 C C . GLN A 1 83 ? -16.620 -9.196 18.235 1.00 68.88 83 GLN A C 1
ATOM 646 O O . GLN A 1 83 ? -15.597 -9.882 18.199 1.00 68.88 83 GLN A O 1
ATOM 651 N N . ALA A 1 84 ? -17.143 -8.654 17.128 1.00 72.75 84 ALA A N 1
ATOM 652 C CA . ALA A 1 84 ? -16.555 -8.842 15.800 1.00 72.75 84 ALA A CA 1
ATOM 653 C C . ALA A 1 84 ? -15.129 -8.259 15.683 1.00 72.75 84 ALA A C 1
ATOM 655 O O . ALA A 1 84 ? -14.295 -8.798 14.950 1.00 72.75 84 ALA A O 1
ATOM 656 N N . LEU A 1 85 ? -14.817 -7.200 16.443 1.00 74.25 85 LEU A N 1
ATOM 657 C CA . LEU A 1 85 ? -13.501 -6.549 16.433 1.00 74.25 85 LEU A CA 1
ATOM 658 C C . LEU A 1 85 ? -12.393 -7.418 17.037 1.00 74.25 85 LEU A C 1
ATOM 660 O O . LEU A 1 85 ? -11.255 -7.358 16.573 1.00 74.25 85 LEU A O 1
ATOM 664 N N . TYR A 1 86 ? -12.703 -8.250 18.037 1.00 77.75 86 TYR A N 1
ATOM 665 C CA . TYR A 1 86 ? -11.691 -9.070 18.710 1.00 77.75 86 TYR A CA 1
ATOM 666 C C . TYR A 1 86 ? -11.003 -10.041 17.739 1.00 77.75 86 TYR A C 1
ATOM 668 O O . TYR A 1 86 ? -9.775 -10.128 17.702 1.00 77.75 86 TYR A O 1
ATOM 676 N N . GLY A 1 87 ? -11.783 -10.722 16.893 1.00 80.50 87 GLY A N 1
ATOM 677 C CA . GLY A 1 87 ? -11.244 -11.643 15.889 1.00 80.50 87 GLY A CA 1
ATOM 678 C C . GLY A 1 87 ? -10.341 -10.943 14.871 1.00 80.50 87 GLY A C 1
ATOM 679 O O . GLY A 1 87 ? -9.271 -11.456 14.537 1.00 80.50 87 GLY A O 1
ATOM 680 N N . GLN A 1 88 ? -10.728 -9.745 14.422 1.00 82.88 88 GLN A N 1
ATOM 681 C CA . GLN A 1 88 ? -9.895 -8.948 13.520 1.00 82.88 88 GLN A CA 1
ATOM 682 C C . GLN A 1 88 ? -8.589 -8.519 14.188 1.00 82.88 88 GLN A C 1
ATOM 684 O O . GLN A 1 88 ? -7.525 -8.685 13.598 1.00 82.88 88 GLN A O 1
ATOM 689 N N . LEU A 1 89 ? -8.647 -8.062 15.440 1.00 81.94 89 LEU A N 1
ATOM 690 C CA . LEU A 1 89 ? -7.471 -7.614 16.178 1.00 81.94 89 LEU A CA 1
ATOM 691 C C . LEU A 1 89 ? -6.458 -8.743 16.408 1.00 81.94 89 LEU A C 1
ATOM 693 O O . LEU A 1 89 ? -5.259 -8.560 16.192 1.00 81.94 89 LEU A O 1
ATOM 697 N N . VAL A 1 90 ? -6.932 -9.933 16.788 1.00 82.75 90 VAL A N 1
ATOM 698 C CA . VAL A 1 90 ? -6.078 -11.122 16.935 1.00 82.75 90 VAL A CA 1
ATOM 699 C C . VAL A 1 90 ? -5.413 -11.482 15.604 1.00 82.75 90 VAL A C 1
ATOM 701 O O . VAL A 1 90 ? -4.224 -11.806 15.575 1.00 82.75 90 VAL A O 1
ATOM 704 N N . ASN A 1 91 ? -6.146 -11.400 14.491 1.00 86.56 91 ASN A N 1
ATOM 705 C CA . ASN A 1 91 ? -5.585 -11.653 13.164 1.00 86.56 91 ASN A CA 1
ATOM 706 C C . ASN A 1 91 ? -4.526 -10.609 12.778 1.00 86.56 91 ASN A C 1
ATOM 708 O O . ASN A 1 91 ? -3.465 -10.989 12.284 1.00 86.56 91 ASN A O 1
ATOM 712 N N . SER A 1 92 ? -4.758 -9.324 13.063 1.00 86.56 92 SER A N 1
ATOM 713 C CA . SER A 1 92 ? -3.771 -8.257 12.859 1.00 86.56 92 SER A CA 1
ATOM 714 C C . SER A 1 92 ? -2.503 -8.482 13.680 1.00 86.56 92 SER A C 1
ATOM 716 O O . SER A 1 92 ? -1.399 -8.300 13.163 1.00 86.56 92 SER A O 1
ATOM 718 N N . TYR A 1 93 ? -2.637 -8.931 14.932 1.00 85.25 93 TYR A N 1
ATOM 719 C CA . TYR A 1 93 ? -1.486 -9.246 15.777 1.00 85.25 93 TYR A CA 1
ATOM 720 C C . TYR A 1 93 ? -0.672 -10.411 15.198 1.00 85.25 93 TYR A C 1
ATOM 722 O O . TYR A 1 93 ? 0.533 -10.280 14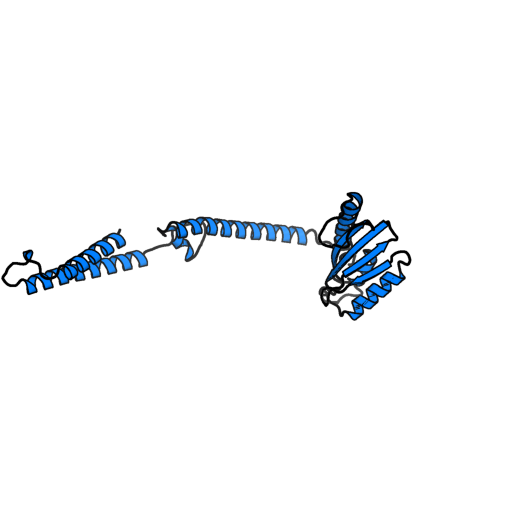.990 1.00 85.25 93 TYR A O 1
ATOM 730 N N . LYS A 1 94 ? -1.337 -11.517 14.832 1.00 88.81 94 LYS A N 1
ATOM 731 C CA . LYS A 1 94 ? -0.693 -12.676 14.184 1.00 88.81 94 LYS A CA 1
ATOM 732 C C . LYS A 1 94 ? 0.017 -12.297 12.885 1.00 88.81 94 LYS A C 1
ATOM 734 O O . LYS A 1 94 ? 1.110 -12.782 12.613 1.00 88.81 94 LYS A O 1
ATOM 739 N N . TRP A 1 95 ? -0.612 -11.461 12.063 1.00 91.12 95 TRP A N 1
ATOM 740 C CA . TRP A 1 95 ? -0.025 -10.983 10.814 1.00 91.12 95 TRP A CA 1
ATOM 741 C C . TRP A 1 95 ? 1.223 -10.131 11.062 1.00 91.12 95 TRP A C 1
ATOM 743 O O . TRP A 1 95 ? 2.243 -10.338 10.409 1.00 91.12 95 TRP A O 1
ATOM 753 N N . THR A 1 96 ? 1.165 -9.231 12.044 1.00 88.06 96 THR A N 1
ATOM 754 C CA . THR A 1 96 ? 2.299 -8.379 12.430 1.00 88.06 96 THR A CA 1
ATOM 755 C C . THR A 1 96 ? 3.496 -9.212 12.881 1.00 88.06 96 THR A C 1
ATOM 757 O O . THR A 1 96 ? 4.627 -8.934 12.481 1.00 88.06 96 THR A O 1
ATOM 760 N N . ASP A 1 97 ? 3.248 -10.254 13.671 1.00 89.00 97 ASP A N 1
ATOM 761 C CA . ASP A 1 97 ? 4.296 -11.149 14.156 1.00 89.00 97 ASP A CA 1
ATOM 762 C C . ASP A 1 97 ? 4.950 -11.933 13.005 1.00 89.00 97 ASP A C 1
ATOM 764 O O . ASP A 1 97 ? 6.168 -11.894 12.835 1.00 89.00 97 ASP A O 1
ATOM 768 N N . LYS A 1 98 ? 4.136 -12.509 12.107 1.00 94.00 98 LYS A N 1
ATOM 769 C CA . LYS A 1 98 ? 4.630 -13.176 10.888 1.00 94.00 98 LYS A CA 1
ATOM 770 C C . LYS A 1 98 ? 5.463 -12.251 10.003 1.00 94.00 98 LYS A C 1
ATOM 772 O O . LYS A 1 98 ? 6.502 -12.657 9.493 1.00 94.00 98 LYS A O 1
ATOM 777 N N . ILE A 1 99 ? 5.030 -11.005 9.801 1.00 91.69 99 ILE A N 1
ATOM 778 C CA . ILE A 1 99 ? 5.798 -10.035 9.008 1.00 91.69 99 ILE A CA 1
ATOM 779 C C . ILE A 1 99 ? 7.135 -9.727 9.653 1.00 91.69 99 ILE A C 1
ATOM 781 O O . ILE A 1 99 ? 8.136 -9.635 8.942 1.00 91.69 99 ILE A O 1
ATOM 785 N N . ARG A 1 100 ? 7.168 -9.564 10.977 1.00 92.69 100 ARG A N 1
ATOM 786 C CA . ARG A 1 100 ? 8.414 -9.331 11.703 1.00 92.69 100 ARG A CA 1
ATOM 787 C C . ARG A 1 100 ? 9.379 -10.497 11.498 1.00 92.69 100 ARG A C 1
ATOM 789 O O . ARG A 1 100 ? 10.540 -10.256 11.177 1.00 92.69 100 ARG A O 1
ATOM 796 N N . GLU A 1 101 ? 8.891 -11.727 11.617 1.00 94.25 101 GLU A N 1
ATOM 797 C CA . GLU A 1 101 ? 9.681 -12.942 11.403 1.00 94.25 101 GLU A CA 1
ATOM 798 C C . GLU A 1 101 ? 10.207 -13.044 9.960 1.00 94.25 101 GLU A C 1
ATOM 800 O O . GLU A 1 101 ? 11.415 -13.173 9.747 1.00 94.25 101 GLU A O 1
ATOM 805 N N . TYR A 1 102 ? 9.340 -12.884 8.953 1.00 93.81 102 TYR A N 1
ATOM 806 C CA . TYR A 1 102 ? 9.756 -12.920 7.547 1.00 93.81 102 TYR A CA 1
ATOM 807 C C . TYR A 1 102 ? 10.712 -11.785 7.177 1.00 93.81 102 TYR A C 1
ATOM 809 O O . TYR A 1 102 ? 11.659 -12.005 6.425 1.00 93.81 102 TYR A O 1
ATOM 817 N N . SER A 1 103 ? 10.507 -10.585 7.720 1.00 91.25 103 SER A N 1
ATOM 818 C CA . SER A 1 103 ? 11.403 -9.446 7.493 1.00 91.25 103 SER A CA 1
ATOM 819 C C . SER A 1 103 ? 12.778 -9.683 8.114 1.00 91.25 103 SER A C 1
ATOM 821 O O . SER A 1 103 ? 13.787 -9.343 7.499 1.00 91.25 103 SER A O 1
ATOM 823 N N . ALA A 1 104 ? 12.841 -10.301 9.298 1.00 92.38 104 ALA A N 1
ATOM 824 C CA . ALA A 1 104 ? 14.104 -10.685 9.923 1.00 92.38 104 ALA A CA 1
ATOM 825 C C . ALA A 1 104 ? 14.847 -11.739 9.086 1.00 92.38 104 ALA A C 1
ATOM 827 O O . ALA A 1 104 ? 16.040 -11.585 8.816 1.00 92.38 104 ALA A O 1
ATOM 828 N N . LEU A 1 105 ? 14.137 -12.766 8.603 1.00 92.69 105 LEU A N 1
ATOM 829 C CA . LEU A 1 105 ? 14.708 -13.780 7.713 1.00 92.69 105 LEU A CA 1
ATOM 830 C C . LEU A 1 105 ? 15.218 -13.162 6.403 1.00 92.69 105 LEU A C 1
ATOM 832 O O . LEU A 1 105 ? 16.352 -13.420 6.002 1.00 92.69 105 L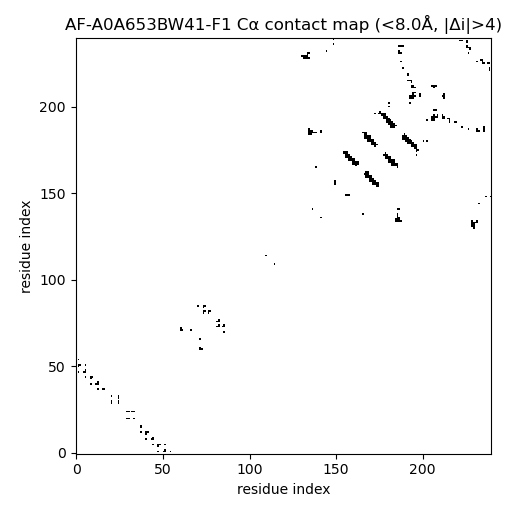EU A O 1
ATOM 836 N N . ALA A 1 106 ? 14.416 -12.309 5.764 1.00 87.44 106 ALA A N 1
ATOM 837 C CA . ALA A 1 106 ? 14.810 -11.589 4.557 1.00 87.44 106 ALA A CA 1
ATOM 838 C C . ALA A 1 106 ? 16.038 -10.702 4.809 1.00 87.44 106 ALA A C 1
ATOM 840 O O . ALA A 1 106 ? 16.959 -10.689 3.996 1.00 87.44 106 ALA A O 1
ATOM 841 N N . GLY A 1 107 ? 16.099 -10.021 5.958 1.00 85.75 107 GLY A N 1
ATOM 842 C CA . GLY A 1 107 ? 17.263 -9.247 6.384 1.00 85.75 107 GLY A CA 1
ATOM 843 C C . GLY A 1 107 ? 18.539 -10.090 6.444 1.00 85.75 107 GLY A C 1
ATOM 844 O O . GLY A 1 107 ? 19.560 -9.691 5.885 1.00 85.75 107 GLY A O 1
ATOM 845 N N . ASN A 1 108 ? 18.470 -11.288 7.029 1.00 87.19 108 ASN A N 1
ATOM 846 C CA . ASN A 1 108 ? 19.602 -12.219 7.087 1.00 87.19 108 ASN A CA 1
ATOM 847 C C . ASN A 1 108 ? 20.020 -12.723 5.694 1.00 87.19 108 ASN A C 1
ATOM 849 O O . ASN A 1 108 ? 21.212 -12.781 5.380 1.00 87.19 108 ASN A O 1
ATOM 853 N N . ILE A 1 109 ? 19.054 -13.048 4.828 1.00 84.00 109 ILE A N 1
ATOM 854 C CA . ILE A 1 109 ? 19.321 -13.473 3.444 1.00 84.00 109 ILE A CA 1
ATOM 855 C C . ILE A 1 109 ? 19.981 -12.342 2.646 1.00 84.00 109 ILE A C 1
ATOM 857 O O . ILE A 1 109 ? 20.917 -12.594 1.894 1.00 84.00 109 ILE A O 1
ATOM 861 N N . LEU A 1 110 ? 19.537 -11.097 2.823 1.00 79.25 110 LEU A N 1
ATOM 862 C CA . LEU A 1 110 ? 20.110 -9.929 2.149 1.00 79.25 110 LEU A CA 1
ATOM 863 C C . LEU A 1 110 ? 21.505 -9.567 2.675 1.00 79.25 110 LEU A C 1
ATOM 865 O O . LEU A 1 110 ? 22.346 -9.106 1.907 1.00 79.25 110 LEU A O 1
ATOM 869 N N . GLN A 1 111 ? 21.773 -9.776 3.966 1.00 74.00 111 GLN A N 1
ATOM 870 C CA . GLN A 1 111 ? 23.113 -9.592 4.528 1.00 74.00 111 GLN A CA 1
ATOM 871 C C . GLN A 1 111 ? 24.097 -10.634 3.985 1.00 74.00 111 GLN A C 1
ATOM 873 O O . GLN A 1 111 ? 25.200 -10.275 3.569 1.00 74.00 111 GLN A O 1
ATOM 878 N N . THR A 1 112 ? 23.688 -11.906 3.948 1.00 76.56 112 THR A N 1
ATOM 879 C CA . THR A 1 112 ? 24.507 -13.022 3.438 1.00 76.56 112 THR A CA 1
ATOM 880 C C . THR A 1 112 ? 24.700 -12.957 1.924 1.00 76.56 112 THR A C 1
ATOM 882 O O . THR A 1 112 ? 25.812 -13.140 1.439 1.00 76.56 112 THR A O 1
ATOM 885 N N . ASN A 1 113 ? 23.654 -12.599 1.178 1.00 66.62 113 ASN A N 1
ATOM 886 C CA . ASN A 1 113 ? 23.708 -12.298 -0.251 1.00 66.62 113 ASN A CA 1
ATOM 887 C C . ASN A 1 113 ? 23.864 -10.796 -0.460 1.00 66.62 113 ASN A C 1
ATOM 889 O O . ASN A 1 113 ? 23.070 -10.165 -1.163 1.00 66.62 113 ASN A O 1
ATOM 893 N N . SER A 1 114 ? 24.877 -10.197 0.168 1.00 58.91 114 SER A N 1
ATOM 894 C CA . SER A 1 114 ? 25.185 -8.804 -0.111 1.00 58.91 114 SER A CA 1
ATOM 895 C C . SER A 1 114 ? 25.523 -8.717 -1.595 1.00 58.91 114 SER A C 1
ATOM 897 O O . SER A 1 114 ? 26.561 -9.212 -2.035 1.00 58.91 114 SER A O 1
ATOM 899 N N . PHE A 1 115 ? 24.628 -8.111 -2.381 1.00 54.75 115 PHE A N 1
ATOM 900 C CA . PHE A 1 115 ? 24.897 -7.778 -3.769 1.00 54.75 115 PHE A CA 1
ATOM 901 C C . PHE A 1 115 ? 26.089 -6.830 -3.754 1.00 54.75 115 PHE A C 1
ATOM 903 O O . PHE A 1 115 ? 25.953 -5.611 -3.621 1.00 54.75 115 PHE A O 1
ATOM 910 N N . ASN A 1 116 ? 27.287 -7.391 -3.872 1.00 54.75 116 ASN A N 1
ATOM 911 C CA . ASN A 1 116 ? 28.461 -6.666 -4.296 1.00 54.75 116 ASN A CA 1
ATOM 912 C C . ASN A 1 116 ? 28.187 -6.288 -5.749 1.00 54.75 116 ASN A C 1
ATOM 914 O O . ASN A 1 116 ? 28.702 -6.915 -6.667 1.00 54.75 116 ASN A O 1
ATOM 918 N N . LYS A 1 117 ? 27.307 -5.296 -5.951 1.00 53.97 117 LYS A N 1
ATOM 919 C CA . LYS A 1 117 ? 27.097 -4.659 -7.239 1.00 53.97 117 LYS A CA 1
ATOM 920 C C . LYS A 1 117 ? 28.490 -4.325 -7.761 1.00 53.97 117 LYS A C 1
ATOM 922 O O . LYS A 1 117 ? 29.294 -3.734 -7.035 1.00 53.97 117 LYS A O 1
ATOM 927 N N . THR A 1 118 ? 28.758 -4.712 -9.000 1.00 50.28 118 THR A N 1
ATOM 928 C CA . THR A 1 118 ? 30.043 -4.617 -9.712 1.00 50.28 118 THR A CA 1
ATOM 929 C C . THR A 1 118 ? 30.689 -3.218 -9.670 1.00 50.28 118 THR A C 1
ATOM 931 O O . THR A 1 118 ? 31.863 -3.060 -9.973 1.00 50.28 118 THR A O 1
ATOM 934 N N . TYR A 1 119 ? 29.976 -2.193 -9.199 1.00 48.31 119 TYR A N 1
ATOM 935 C CA . TYR A 1 119 ? 30.445 -0.819 -9.013 1.00 48.31 119 TYR A CA 1
ATOM 936 C C . TYR A 1 119 ? 31.438 -0.587 -7.856 1.00 48.31 119 TYR A C 1
ATOM 938 O O . TYR A 1 119 ? 31.852 0.553 -7.640 1.00 48.31 119 TYR A O 1
ATOM 946 N N . LYS A 1 120 ? 31.862 -1.615 -7.103 1.00 48.59 120 LYS A N 1
ATOM 947 C CA . LYS A 1 120 ? 32.834 -1.439 -5.999 1.00 48.59 120 LYS A CA 1
ATOM 948 C C . LYS A 1 120 ? 34.236 -0.994 -6.448 1.00 48.59 120 LYS A C 1
ATOM 950 O O . LYS A 1 120 ? 35.014 -0.551 -5.608 1.00 48.59 120 LYS A O 1
ATOM 955 N N . THR A 1 121 ? 34.566 -1.067 -7.735 1.00 48.50 121 THR A N 1
ATOM 956 C CA . THR A 1 121 ? 35.922 -0.802 -8.246 1.00 48.50 121 THR A CA 1
ATOM 957 C C . THR A 1 121 ? 36.223 0.650 -8.621 1.00 48.50 121 THR A C 1
ATOM 959 O O . THR A 1 121 ? 37.385 0.957 -8.856 1.00 48.50 121 THR A O 1
ATOM 962 N N . PHE A 1 122 ? 35.252 1.572 -8.603 1.00 48.53 122 PHE A N 1
ATOM 963 C CA . PHE A 1 122 ? 35.508 2.987 -8.947 1.00 48.53 122 PHE A CA 1
ATOM 964 C C . PHE A 1 122 ? 35.535 3.953 -7.754 1.00 48.53 122 PHE A C 1
ATOM 966 O O . PHE A 1 122 ? 35.747 5.152 -7.922 1.00 48.53 122 PHE A O 1
ATOM 973 N N . SER A 1 123 ? 35.390 3.449 -6.526 1.00 47.12 123 SER A N 1
ATOM 974 C CA . SER A 1 123 ? 35.634 4.238 -5.316 1.00 47.12 123 SER A CA 1
ATOM 975 C C . SER A 1 123 ? 37.142 4.395 -5.105 1.00 47.12 123 SER A C 1
ATOM 977 O O . SER A 1 123 ? 37.762 3.636 -4.359 1.00 47.12 123 SER A O 1
ATOM 979 N N . THR A 1 124 ? 37.719 5.406 -5.750 1.00 48.59 124 THR A N 1
ATOM 980 C CA . THR A 1 124 ? 39.028 5.973 -5.422 1.00 48.59 124 THR A CA 1
ATOM 981 C C . THR A 1 124 ? 39.198 6.066 -3.904 1.00 48.59 124 THR A C 1
ATOM 983 O O . THR A 1 124 ? 38.439 6.766 -3.239 1.00 48.59 124 THR A O 1
ATOM 986 N N . THR A 1 125 ? 40.192 5.344 -3.392 1.00 47.56 125 THR A N 1
ATOM 987 C CA . THR A 1 125 ? 40.918 5.593 -2.139 1.00 47.56 125 THR A CA 1
ATOM 988 C C . THR A 1 125 ? 40.078 5.712 -0.855 1.00 47.56 125 THR A C 1
ATOM 990 O O . THR A 1 125 ? 39.345 6.666 -0.618 1.00 47.56 125 THR A O 1
ATOM 993 N N . LYS A 1 126 ? 40.264 4.722 0.030 1.00 48.31 126 LYS A N 1
ATOM 994 C CA . LYS A 1 126 ? 39.859 4.661 1.448 1.00 48.31 126 LYS A CA 1
ATOM 995 C C . LYS A 1 126 ? 39.533 6.038 2.071 1.00 48.31 126 LYS A C 1
ATOM 997 O O . LYS A 1 126 ? 40.455 6.806 2.319 1.00 48.31 126 LYS A O 1
ATOM 1002 N N . ARG A 1 127 ? 38.246 6.262 2.403 1.00 49.78 127 ARG A N 1
ATOM 1003 C CA . ARG A 1 127 ? 37.631 7.324 3.257 1.00 49.78 127 ARG A CA 1
ATOM 1004 C C . ARG A 1 127 ? 36.562 8.184 2.558 1.00 49.78 127 ARG A C 1
ATOM 1006 O O . ARG A 1 127 ? 36.601 9.409 2.631 1.00 49.78 127 ARG A O 1
ATOM 1013 N N . ARG A 1 128 ? 35.518 7.581 1.985 1.00 47.75 128 ARG A N 1
ATOM 1014 C CA . ARG A 1 128 ? 34.267 8.324 1.748 1.00 47.75 128 ARG A CA 1
ATOM 1015 C C . ARG A 1 128 ? 33.102 7.624 2.436 1.00 47.75 128 ARG A C 1
ATOM 1017 O O . ARG A 1 128 ? 32.917 6.423 2.262 1.00 47.75 128 ARG A O 1
ATOM 1024 N N . LYS A 1 129 ? 32.365 8.386 3.259 1.00 50.88 129 LYS A N 1
ATOM 1025 C CA . LYS A 1 129 ? 31.063 7.999 3.830 1.00 50.88 129 LYS A CA 1
ATOM 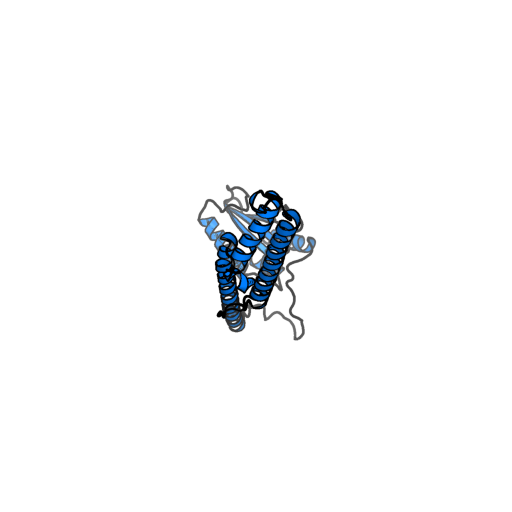1026 C C . LYS A 1 129 ? 30.191 7.397 2.725 1.00 50.88 129 LYS A C 1
ATOM 1028 O O . LYS A 1 129 ? 30.279 7.838 1.579 1.00 50.88 129 LYS A O 1
ATOM 1033 N N . THR A 1 130 ? 29.344 6.433 3.083 1.00 50.06 130 THR A N 1
ATOM 1034 C CA . THR A 1 130 ? 28.263 5.920 2.229 1.00 50.06 130 THR A CA 1
ATOM 1035 C C . THR A 1 130 ? 27.547 7.093 1.561 1.00 50.06 130 THR A C 1
ATOM 1037 O O . THR A 1 130 ? 26.877 7.862 2.251 1.00 50.06 130 THR A O 1
ATOM 1040 N N . GLN A 1 131 ? 27.742 7.286 0.251 1.00 52.78 131 GLN A N 1
ATOM 1041 C CA . GLN A 1 131 ? 27.027 8.340 -0.463 1.00 52.78 131 GLN A CA 1
ATOM 1042 C C . GLN A 1 131 ? 25.544 7.978 -0.500 1.00 52.78 131 GLN A C 1
ATOM 1044 O O . GLN A 1 131 ? 25.176 6.858 -0.858 1.00 52.78 131 GLN A O 1
ATOM 1049 N N . THR A 1 132 ? 24.710 8.929 -0.094 1.00 57.38 132 THR A N 1
ATOM 1050 C CA . THR A 1 132 ? 23.261 8.877 -0.277 1.00 57.38 132 THR A CA 1
ATOM 1051 C C . THR A 1 132 ? 22.926 8.909 -1.770 1.00 57.38 132 THR A C 1
ATOM 1053 O O . THR A 1 132 ? 23.726 9.373 -2.577 1.00 57.38 132 THR A O 1
ATOM 1056 N N . SER A 1 133 ? 21.752 8.398 -2.140 1.00 64.19 133 SER A N 1
ATOM 1057 C CA . SER A 1 133 ? 21.236 8.427 -3.516 1.00 64.19 133 SER A CA 1
ATOM 1058 C C . SER A 1 133 ? 21.338 9.831 -4.133 1.00 64.19 133 SER A C 1
ATOM 1060 O O . SER A 1 133 ? 20.774 10.773 -3.581 1.00 64.19 133 SER A O 1
ATOM 1062 N N . ASN A 1 134 ? 22.006 9.956 -5.284 1.00 73.75 134 ASN A N 1
ATOM 1063 C CA . ASN A 1 134 ? 22.185 11.227 -6.004 1.00 73.75 134 ASN A CA 1
ATOM 1064 C C . ASN A 1 134 ? 21.132 11.437 -7.112 1.00 73.75 134 ASN A C 1
ATOM 1066 O O . ASN A 1 134 ? 21.339 12.227 -8.024 1.00 73.75 134 ASN A O 1
ATOM 1070 N N . HIS A 1 135 ? 20.007 10.713 -7.075 1.00 80.56 135 HIS A N 1
ATOM 1071 C CA . HIS A 1 135 ? 18.990 10.791 -8.132 1.00 80.56 135 HIS A CA 1
ATOM 1072 C C . HIS A 1 135 ? 18.210 12.114 -8.144 1.00 80.56 135 HIS A C 1
ATOM 1074 O O . HIS A 1 135 ? 17.647 12.466 -9.177 1.00 80.56 135 HIS A O 1
ATOM 1080 N N . ASN A 1 136 ? 18.142 12.834 -7.019 1.00 82.06 136 ASN A N 1
ATOM 1081 C CA . ASN A 1 136 ? 17.453 14.121 -6.948 1.00 82.06 136 ASN A CA 1
ATOM 1082 C C . ASN A 1 136 ? 18.435 15.249 -7.291 1.00 82.06 136 ASN A C 1
ATOM 1084 O O . ASN A 1 136 ? 19.284 15.599 -6.473 1.00 82.06 136 ASN A O 1
ATOM 1088 N N . VAL A 1 137 ? 18.327 15.782 -8.506 1.00 80.56 137 VAL A N 1
ATOM 1089 C CA . VAL A 1 137 ? 19.222 16.813 -9.054 1.00 80.56 137 VAL A CA 1
ATOM 1090 C C . VAL A 1 137 ? 18.417 18.013 -9.550 1.00 80.56 137 VAL A C 1
ATOM 1092 O O . VAL A 1 137 ? 17.198 17.929 -9.709 1.00 80.56 137 VAL A O 1
ATOM 1095 N N . SER A 1 138 ? 19.090 19.139 -9.800 1.00 83.81 138 SER A N 1
ATOM 1096 C CA . SER A 1 138 ? 18.434 20.314 -10.376 1.00 83.81 138 SER A CA 1
ATOM 1097 C C . SER A 1 138 ? 17.921 20.027 -11.799 1.00 83.81 138 SER A C 1
ATOM 1099 O O . SER A 1 138 ? 18.516 19.220 -12.518 1.00 83.81 138 SER A O 1
ATOM 1101 N N . PRO A 1 139 ? 16.848 20.706 -12.249 1.00 81.62 139 PRO A N 1
ATOM 1102 C CA . PRO A 1 139 ? 16.305 20.523 -13.597 1.00 81.62 139 PRO A CA 1
ATOM 1103 C C . PRO A 1 139 ? 17.331 20.722 -14.723 1.00 81.62 139 PRO A C 1
ATOM 1105 O O . PRO A 1 139 ? 17.258 20.023 -15.728 1.00 81.62 139 PRO A O 1
ATOM 1108 N N . GLU A 1 140 ? 18.299 21.621 -14.530 1.00 84.31 140 GLU A N 1
ATOM 1109 C CA . GLU A 1 140 ? 19.364 21.938 -15.491 1.00 84.31 140 GLU A CA 1
ATOM 1110 C C . GLU A 1 140 ? 20.306 20.747 -15.741 1.00 84.31 140 GLU A C 1
ATOM 1112 O O . GLU A 1 140 ? 20.702 20.477 -16.874 1.00 84.31 140 GLU A O 1
ATOM 1117 N N . VAL A 1 141 ? 20.619 19.962 -14.702 1.00 84.69 141 VAL A N 1
ATOM 1118 C CA . VAL A 1 141 ? 21.425 18.735 -14.848 1.00 84.69 141 VAL A CA 1
ATOM 1119 C C . VAL A 1 141 ? 20.685 17.706 -15.701 1.00 84.69 141 VAL A C 1
ATOM 1121 O O . VAL A 1 141 ? 21.287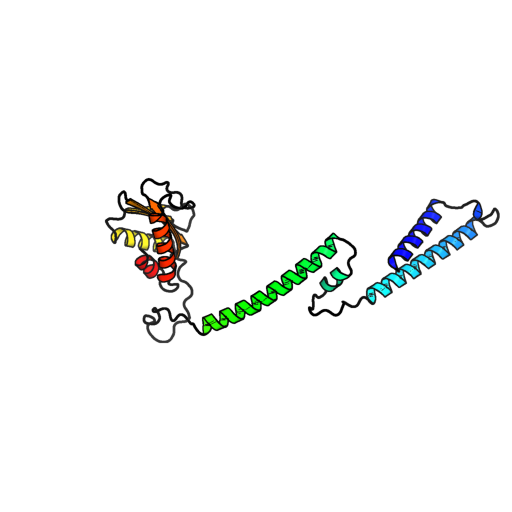 17.062 -16.561 1.00 84.69 141 VAL A O 1
ATOM 1124 N N . ILE A 1 142 ? 19.369 17.588 -15.508 1.00 84.19 142 ILE A N 1
ATOM 1125 C CA . ILE A 1 142 ? 18.538 16.661 -16.279 1.00 84.19 142 ILE A CA 1
ATOM 1126 C C . ILE A 1 142 ? 18.491 17.089 -17.752 1.00 84.19 142 ILE A C 1
ATOM 1128 O O . ILE A 1 142 ? 18.644 16.252 -18.634 1.00 84.19 142 ILE A O 1
ATOM 1132 N N . GLU A 1 143 ? 18.354 18.385 -18.040 1.00 84.69 143 GLU A N 1
ATOM 1133 C CA . GLU A 1 143 ? 18.354 18.912 -19.415 1.00 84.69 143 GLU A CA 1
ATOM 1134 C C . GLU A 1 143 ? 19.678 18.680 -20.139 1.00 84.69 143 GLU A C 1
ATOM 1136 O O . GLU A 1 143 ? 19.688 18.256 -21.298 1.00 84.69 143 GLU A O 1
ATOM 1141 N N . ASN A 1 144 ? 20.797 18.883 -19.445 1.00 87.81 144 ASN A N 1
ATOM 1142 C CA . ASN A 1 144 ? 22.121 18.600 -19.988 1.00 87.81 144 ASN A CA 1
ATOM 1143 C C . ASN A 1 144 ? 22.295 17.110 -20.313 1.00 87.81 144 ASN A C 1
ATOM 1145 O O . ASN A 1 144 ? 22.872 16.763 -21.347 1.00 87.81 144 ASN A O 1
ATOM 1149 N N . LEU A 1 145 ? 21.765 16.218 -19.469 1.00 87.25 145 LEU A N 1
ATOM 1150 C CA . LEU A 1 145 ? 21.782 14.782 -19.736 1.00 87.25 145 LEU A CA 1
ATOM 1151 C C . LEU A 1 145 ? 20.911 14.420 -20.944 1.00 87.25 145 LEU A C 1
ATOM 1153 O O . LEU A 1 145 ? 21.384 13.699 -21.819 1.00 87.25 145 LEU A O 1
ATOM 1157 N N . ILE A 1 146 ? 19.681 14.937 -21.020 1.00 85.88 146 ILE A N 1
ATOM 1158 C CA . ILE A 1 146 ? 18.755 14.683 -22.135 1.00 85.88 146 ILE A CA 1
ATOM 1159 C C . ILE A 1 146 ? 19.362 15.154 -23.455 1.00 85.88 146 ILE A C 1
ATOM 1161 O O . ILE A 1 146 ? 19.403 14.393 -24.417 1.00 85.88 146 ILE A O 1
ATOM 1165 N N . THR A 1 147 ? 19.909 16.370 -23.480 1.00 86.81 147 THR A N 1
ATOM 1166 C CA . THR A 1 147 ? 20.593 16.924 -24.659 1.00 86.81 147 THR A CA 1
ATOM 1167 C C . THR A 1 147 ? 21.811 16.077 -25.039 1.00 86.81 147 THR A C 1
ATOM 1169 O O . THR A 1 147 ? 22.103 15.868 -26.215 1.00 86.81 147 THR A O 1
ATOM 1172 N N . GLY A 1 148 ? 22.530 15.553 -24.043 1.00 86.88 148 GLY A N 1
ATOM 1173 C CA . GLY A 1 148 ? 23.636 14.628 -24.261 1.00 86.88 148 GLY A CA 1
ATOM 1174 C C . GLY A 1 148 ? 23.199 13.296 -24.874 1.00 86.88 148 GLY A C 1
ATOM 1175 O O . GLY A 1 148 ? 23.917 12.772 -25.717 1.00 86.88 148 GLY A O 1
ATOM 1176 N N . ILE A 1 149 ? 22.045 12.762 -24.469 1.00 86.31 149 ILE A N 1
ATOM 1177 C CA . ILE A 1 149 ? 21.478 11.516 -25.006 1.00 86.31 149 ILE A CA 1
ATOM 1178 C C . ILE A 1 149 ? 20.975 11.725 -26.437 1.00 86.31 149 ILE A C 1
ATOM 1180 O O . ILE A 1 149 ? 21.300 10.921 -27.304 1.00 86.31 149 ILE A O 1
ATOM 1184 N N . ASP A 1 150 ? 20.267 12.821 -26.711 1.00 86.12 150 ASP A N 1
ATOM 1185 C CA . ASP A 1 150 ? 19.765 13.155 -28.055 1.00 86.12 150 ASP A CA 1
ATOM 1186 C C . ASP A 1 150 ? 20.902 13.210 -29.090 1.00 86.12 150 ASP A C 1
ATOM 1188 O O . ASP A 1 150 ? 20.819 12.639 -30.174 1.00 86.12 150 ASP A O 1
ATOM 1192 N N . ARG A 1 151 ? 22.052 13.775 -28.703 1.00 86.38 151 ARG A N 1
ATOM 1193 C CA . ARG A 1 151 ? 23.252 13.812 -29.555 1.00 86.38 151 ARG A CA 1
ATOM 1194 C C . ARG A 1 151 ? 23.908 12.451 -29.800 1.00 86.38 151 ARG A C 1
ATOM 1196 O O . ARG A 1 151 ? 24.673 12.334 -30.754 1.00 86.38 151 ARG A O 1
ATOM 1203 N N . LEU A 1 152 ? 23.686 11.460 -28.937 1.00 85.62 152 LEU A N 1
ATOM 1204 C CA . LEU A 1 152 ? 24.268 10.120 -29.084 1.00 85.62 152 LEU A CA 1
ATOM 1205 C C . LEU A 1 152 ? 23.467 9.239 -30.046 1.00 85.62 152 LEU A C 1
ATOM 1207 O O . LEU A 1 152 ? 24.043 8.328 -30.639 1.00 85.62 152 LEU A O 1
ATOM 1211 N N . PHE A 1 153 ? 22.173 9.516 -30.218 1.00 83.62 153 PHE A N 1
ATOM 1212 C CA . PHE A 1 153 ? 21.259 8.678 -30.989 1.00 83.62 153 PHE A CA 1
ATOM 1213 C C . PHE A 1 153 ? 20.592 9.470 -32.123 1.00 83.62 153 PHE A C 1
ATOM 1215 O O . PHE A 1 153 ? 19.417 9.811 -32.021 1.00 83.62 153 PHE A O 1
ATOM 1222 N N . PRO A 1 154 ? 21.303 9.727 -33.238 1.00 80.69 154 PRO A N 1
ATOM 1223 C CA . PRO A 1 154 ? 20.779 10.532 -34.346 1.00 80.69 154 PRO A CA 1
ATOM 1224 C C . PRO A 1 154 ? 19.546 9.918 -35.033 1.00 80.69 154 PRO A C 1
ATOM 1226 O O . PRO A 1 154 ? 18.764 10.641 -35.647 1.00 80.69 154 PRO A O 1
ATOM 1229 N N . ASP A 1 155 ? 19.349 8.601 -34.914 1.00 83.94 155 ASP A N 1
ATOM 1230 C CA . ASP A 1 155 ? 18.213 7.880 -35.504 1.00 83.94 155 ASP A CA 1
ATOM 1231 C C . ASP A 1 155 ? 16.947 7.899 -34.622 1.00 83.94 155 ASP A C 1
ATOM 1233 O O . ASP A 1 155 ? 15.873 7.462 -35.052 1.00 83.94 155 ASP A O 1
ATOM 1237 N N . VAL A 1 156 ? 17.053 8.389 -33.381 1.00 86.38 156 VAL A N 1
ATOM 1238 C CA . VAL A 1 156 ? 15.957 8.439 -32.408 1.00 86.38 156 VAL A CA 1
ATOM 1239 C C . VAL A 1 156 ? 15.537 9.887 -32.208 1.00 86.38 156 VAL A C 1
ATOM 1241 O O . VAL A 1 156 ? 16.305 10.709 -31.732 1.00 86.38 156 VAL A O 1
ATOM 1244 N N . THR A 1 157 ? 14.281 10.208 -32.507 1.00 85.94 157 THR A N 1
ATOM 1245 C CA . THR A 1 157 ? 13.744 11.539 -32.209 1.00 85.94 157 THR A CA 1
ATOM 1246 C C . THR A 1 157 ? 13.280 11.581 -30.758 1.00 85.94 157 THR A C 1
ATOM 1248 O O . THR A 1 157 ? 12.316 10.887 -30.403 1.00 85.94 157 THR A O 1
ATOM 1251 N N . ILE A 1 158 ? 13.942 12.385 -29.929 1.00 87.06 158 ILE A N 1
ATOM 1252 C CA . ILE A 1 158 ? 13.617 12.543 -28.512 1.00 87.06 158 ILE A CA 1
ATOM 1253 C C . ILE A 1 158 ? 12.790 13.814 -28.309 1.00 87.06 158 ILE A C 1
ATOM 1255 O O . ILE A 1 158 ? 13.222 14.925 -28.595 1.00 87.06 158 ILE A O 1
ATOM 1259 N N . THR A 1 159 ? 11.580 13.660 -27.778 1.00 85.81 159 THR A N 1
ATOM 1260 C CA . THR A 1 159 ? 10.713 14.780 -27.390 1.00 85.81 159 THR A CA 1
ATOM 1261 C C . THR A 1 159 ? 10.500 14.765 -25.885 1.00 85.81 159 THR A C 1
ATOM 1263 O O . THR A 1 159 ? 10.093 13.747 -25.329 1.00 85.81 159 THR A O 1
ATOM 1266 N N . THR A 1 160 ? 10.761 15.888 -25.218 1.00 82.19 160 THR A N 1
ATOM 1267 C CA . THR A 1 160 ? 10.609 16.007 -23.762 1.00 82.19 160 THR A CA 1
ATOM 1268 C C . THR A 1 160 ? 9.324 16.756 -23.435 1.00 82.19 160 THR A C 1
ATOM 1270 O O . THR A 1 160 ? 9.119 17.871 -23.906 1.00 82.19 160 THR A O 1
ATOM 1273 N N . ASN A 1 161 ? 8.471 16.161 -22.604 1.00 80.00 161 ASN A N 1
ATOM 1274 C CA . ASN A 1 161 ? 7.269 16.788 -22.068 1.00 80.00 161 ASN A CA 1
ATOM 1275 C C . ASN A 1 161 ? 7.376 16.903 -20.539 1.00 80.00 161 ASN A C 1
ATOM 1277 O O . ASN A 1 161 ? 7.896 16.009 -19.871 1.00 80.00 161 ASN A O 1
ATOM 1281 N N . ARG A 1 162 ? 6.871 17.999 -19.966 1.00 75.12 162 ARG A N 1
ATOM 1282 C CA . ARG A 1 162 ? 6.862 18.246 -18.514 1.00 75.12 162 ARG A CA 1
ATOM 1283 C C . ARG A 1 162 ? 5.429 18.478 -18.026 1.00 75.12 162 ARG A C 1
ATOM 1285 O O . ARG A 1 162 ? 5.076 19.607 -17.698 1.00 75.12 162 ARG A O 1
ATOM 1292 N N . PRO A 1 163 ? 4.594 17.427 -17.967 1.00 66.00 163 PRO A N 1
ATOM 1293 C CA . PRO A 1 163 ? 3.238 17.557 -17.441 1.00 66.00 163 PRO A CA 1
ATOM 1294 C C . PRO A 1 163 ? 3.221 17.896 -15.939 1.00 66.00 163 PRO A C 1
ATOM 1296 O O . PRO A 1 163 ? 2.283 18.534 -15.474 1.00 66.00 163 PRO A O 1
ATOM 1299 N N . PHE A 1 164 ? 4.275 17.531 -15.193 1.00 59.72 164 PHE A N 1
ATOM 1300 C CA . PHE A 1 164 ? 4.433 17.845 -13.771 1.00 59.72 164 PHE A CA 1
ATOM 1301 C C . PHE A 1 164 ? 5.864 18.325 -13.490 1.00 59.72 164 PHE A C 1
ATOM 1303 O O . PHE A 1 164 ? 6.827 17.581 -13.665 1.00 59.72 164 PHE A O 1
ATOM 1310 N N . VAL A 1 165 ? 6.037 19.569 -13.041 1.00 64.38 165 VAL A N 1
ATOM 1311 C CA . VAL A 1 165 ? 7.339 20.056 -12.549 1.00 64.38 165 VAL A CA 1
ATOM 1312 C C . VAL A 1 165 ? 7.620 19.360 -11.207 1.00 64.38 165 VAL A C 1
ATOM 1314 O O . VAL A 1 165 ? 6.736 19.401 -10.350 1.00 64.38 165 VAL A O 1
ATOM 1317 N N . PRO A 1 166 ? 8.787 18.712 -10.981 1.00 65.81 166 PRO A N 1
ATOM 1318 C CA . PRO A 1 166 ? 10.061 18.793 -11.718 1.00 65.81 166 PRO A CA 1
ATOM 1319 C C . PRO A 1 166 ? 10.420 17.587 -12.621 1.00 65.81 166 PRO A C 1
ATOM 1321 O O . PRO A 1 166 ? 11.538 17.529 -13.129 1.00 65.81 166 PRO A O 1
ATOM 1324 N N . ASN A 1 167 ? 9.519 16.628 -12.826 1.00 78.44 167 ASN A N 1
ATOM 1325 C CA . ASN A 1 167 ? 9.825 15.312 -13.397 1.00 78.44 167 ASN A CA 1
ATOM 1326 C C . ASN A 1 167 ? 9.574 15.255 -14.919 1.00 78.44 167 ASN A C 1
ATOM 1328 O O . ASN A 1 167 ? 8.417 15.339 -15.342 1.00 78.44 167 ASN A O 1
ATOM 1332 N N . PRO A 1 168 ? 10.614 15.112 -15.766 1.00 81.75 168 PRO A N 1
ATOM 1333 C CA . PRO A 1 168 ? 10.415 15.040 -17.206 1.00 81.75 168 PRO A CA 1
ATOM 1334 C C . PRO A 1 168 ? 9.882 13.673 -17.642 1.00 81.75 168 PRO A C 1
ATOM 1336 O O . PRO A 1 168 ? 10.262 12.624 -17.120 1.00 81.75 168 PRO A O 1
ATOM 1339 N N . VAL A 1 169 ? 9.030 13.700 -18.660 1.00 87.06 169 VAL A N 1
ATOM 1340 C CA . VAL A 1 169 ? 8.634 12.526 -19.434 1.00 87.06 169 VAL A CA 1
ATOM 1341 C C . VAL A 1 169 ? 9.292 12.645 -20.798 1.00 87.06 169 VAL A C 1
ATOM 1343 O O . VAL A 1 169 ? 9.070 13.612 -21.526 1.00 87.06 169 VAL A O 1
ATOM 1346 N N . ILE A 1 170 ? 10.119 11.667 -21.140 1.00 88.94 170 ILE A N 1
ATOM 1347 C CA . ILE A 1 170 ? 10.797 11.596 -22.427 1.00 88.94 170 ILE A CA 1
ATOM 1348 C C . ILE A 1 170 ? 10.022 10.643 -23.322 1.00 88.94 170 ILE A C 1
ATOM 1350 O O . ILE A 1 170 ? 9.789 9.490 -22.970 1.00 88.94 170 ILE A O 1
ATOM 1354 N N . GLN A 1 171 ? 9.653 11.115 -24.502 1.00 90.31 171 GLN A N 1
ATOM 1355 C CA . GLN A 1 171 ? 9.139 10.278 -25.569 1.00 90.31 171 GLN A CA 1
ATOM 1356 C C . GLN A 1 171 ? 10.231 10.122 -26.630 1.00 90.31 171 GLN A C 1
ATOM 1358 O O . GLN A 1 171 ? 10.535 11.063 -27.359 1.00 90.31 171 GLN A O 1
ATOM 1363 N N . ALA A 1 172 ? 10.802 8.925 -26.719 1.00 90.88 172 ALA A N 1
ATOM 1364 C CA . ALA A 1 172 ? 11.767 8.540 -27.739 1.00 90.88 172 ALA A CA 1
ATOM 1365 C C . ALA A 1 172 ? 11.035 7.806 -28.868 1.00 90.88 172 ALA A C 1
ATOM 1367 O O . ALA A 1 172 ? 10.361 6.806 -28.629 1.00 90.88 172 ALA A O 1
ATOM 1368 N N . SER A 1 173 ? 11.131 8.295 -30.102 1.00 90.38 173 SER A N 1
ATOM 1369 C CA . SER A 1 173 ? 10.526 7.634 -31.266 1.00 90.38 173 SER A CA 1
ATOM 1370 C C . SER A 1 173 ? 11.611 7.194 -32.238 1.00 90.38 173 SER A C 1
ATOM 1372 O O . SER A 1 173 ? 12.451 7.994 -32.635 1.00 90.38 173 SER A O 1
ATOM 1374 N N . LEU A 1 174 ? 11.582 5.922 -32.632 1.00 90.19 174 LEU A N 1
ATOM 1375 C CA . LEU A 1 174 ? 12.498 5.361 -33.622 1.00 90.19 174 LEU A CA 1
ATOM 1376 C C . LEU A 1 174 ? 11.734 5.194 -34.938 1.00 90.19 174 LEU A C 1
ATOM 1378 O O . LEU A 1 174 ? 10.945 4.254 -35.120 1.00 90.19 174 LEU A O 1
ATOM 1382 N N . GLY A 1 175 ? 11.935 6.159 -35.837 1.00 86.62 175 GLY A N 1
ATOM 1383 C CA . GLY A 1 175 ? 11.257 6.241 -37.129 1.00 86.62 175 GLY A CA 1
ATOM 1384 C C . GLY A 1 175 ? 9.737 6.049 -37.023 1.00 86.62 175 GLY A C 1
ATOM 1385 O O . GLY A 1 175 ? 9.062 6.647 -36.185 1.00 86.62 175 GLY A O 1
ATOM 1386 N N . ARG A 1 176 ? 9.191 5.178 -37.881 1.00 86.81 176 ARG A N 1
ATOM 1387 C CA . ARG A 1 176 ? 7.763 4.798 -37.897 1.00 86.81 176 ARG A CA 1
ATOM 1388 C C . ARG A 1 176 ? 7.493 3.436 -37.250 1.00 86.81 176 ARG A C 1
ATOM 1390 O O . ARG A 1 176 ? 6.453 2.835 -37.506 1.00 86.81 176 ARG A O 1
ATOM 1397 N N . VAL A 1 177 ? 8.428 2.931 -36.445 1.00 88.44 177 VAL A N 1
ATOM 1398 C CA . VAL A 1 177 ? 8.352 1.572 -35.892 1.00 88.44 177 VAL A CA 1
ATOM 1399 C C . VAL A 1 177 ? 7.828 1.607 -34.463 1.00 88.44 177 VAL A C 1
ATOM 1401 O O . VAL A 1 177 ? 6.764 1.050 -34.182 1.00 88.44 177 VAL A O 1
ATOM 1404 N N . LEU A 1 178 ? 8.530 2.306 -33.570 1.00 91.38 178 LEU A N 1
ATOM 1405 C CA . LEU A 1 178 ? 8.219 2.311 -32.142 1.00 91.38 178 LEU A CA 1
ATOM 1406 C C . LEU A 1 178 ? 8.278 3.709 -31.535 1.00 91.38 178 LEU A C 1
ATOM 1408 O O . LEU A 1 178 ? 8.948 4.614 -32.034 1.00 91.38 178 LEU A O 1
ATOM 1412 N N . LYS A 1 179 ? 7.572 3.833 -30.418 1.00 92.44 179 LYS A N 1
ATOM 1413 C CA . LYS A 1 179 ? 7.555 4.971 -29.509 1.00 92.44 179 LYS A CA 1
ATOM 1414 C C . LYS A 1 179 ? 7.766 4.429 -28.102 1.00 92.44 179 LYS A C 1
ATOM 1416 O O . LYS A 1 179 ? 7.009 3.565 -27.666 1.00 92.44 179 LYS A O 1
ATOM 1421 N N . ALA A 1 180 ? 8.761 4.929 -27.393 1.00 92.38 180 ALA A N 1
ATOM 1422 C CA . ALA A 1 180 ? 8.989 4.643 -25.988 1.00 92.38 180 ALA A CA 1
ATOM 1423 C C . ALA A 1 180 ? 8.669 5.891 -25.168 1.00 92.38 180 ALA A C 1
ATOM 1425 O O . ALA A 1 180 ? 9.136 6.982 -25.485 1.00 92.38 180 ALA A O 1
ATOM 1426 N N . ILE A 1 181 ? 7.864 5.726 -24.124 1.00 92.19 181 ILE A N 1
ATOM 1427 C CA . ILE A 1 181 ? 7.542 6.766 -23.149 1.00 92.19 181 ILE A CA 1
ATOM 1428 C C . ILE A 1 181 ? 8.261 6.397 -21.858 1.00 92.19 181 ILE A C 1
ATOM 1430 O O . ILE A 1 181 ? 8.031 5.322 -21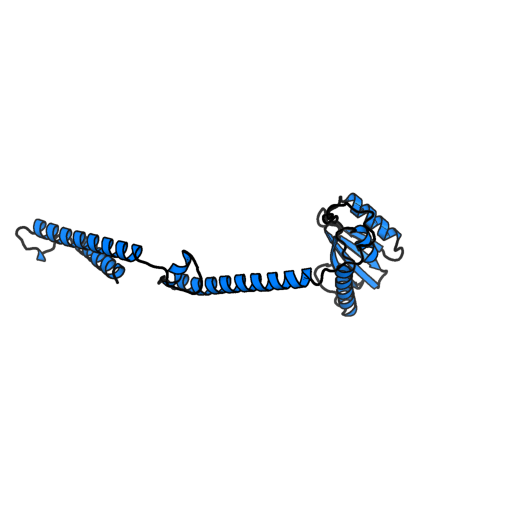.304 1.00 92.19 181 ILE A O 1
ATOM 1434 N N . ILE A 1 182 ? 9.139 7.282 -21.402 1.00 91.31 182 ILE A N 1
ATOM 1435 C CA . ILE A 1 182 ? 10.044 7.077 -20.275 1.00 91.31 182 ILE A CA 1
ATOM 1436 C C . ILE A 1 182 ? 9.779 8.188 -19.261 1.00 91.31 182 ILE A C 1
ATOM 1438 O O . ILE A 1 182 ? 10.020 9.364 -19.528 1.00 91.31 182 ILE A O 1
ATOM 1442 N N . GLY A 1 183 ? 9.249 7.817 -18.100 1.00 89.69 183 GLY A N 1
ATOM 1443 C CA . GLY A 1 183 ? 8.992 8.717 -16.984 1.00 89.69 183 GLY A CA 1
ATOM 1444 C C . GLY A 1 183 ? 10.166 8.740 -16.013 1.00 89.69 183 GLY A C 1
ATOM 1445 O O . GLY A 1 183 ? 10.613 7.687 -15.545 1.00 89.69 183 GLY A O 1
ATOM 1446 N N . PHE A 1 184 ? 10.636 9.942 -15.688 1.00 87.25 184 PHE A N 1
ATOM 1447 C CA . PHE A 1 184 ? 11.721 10.149 -14.738 1.00 87.25 184 PHE A CA 1
ATOM 1448 C C . PHE A 1 184 ? 11.225 10.711 -13.411 1.00 87.25 184 PHE A C 1
ATOM 1450 O O . PHE A 1 184 ? 10.311 11.528 -13.365 1.00 87.25 184 PHE A O 1
ATOM 1457 N N . LYS A 1 185 ? 11.917 10.344 -12.336 1.00 86.00 185 LYS A N 1
ATOM 1458 C CA . LYS A 1 185 ? 11.860 10.996 -11.029 1.00 86.00 185 LYS A CA 1
ATOM 1459 C C . LYS A 1 185 ? 13.262 11.468 -10.667 1.00 86.00 185 LYS A C 1
ATOM 1461 O O . LYS A 1 185 ? 14.101 10.677 -10.230 1.00 86.00 185 LYS A O 1
ATOM 1466 N N . GLY A 1 186 ? 13.545 12.746 -10.915 1.00 84.88 186 GLY A N 1
ATOM 1467 C CA . GLY A 1 186 ? 14.928 13.226 -11.006 1.00 84.88 186 GLY A CA 1
ATOM 1468 C C . GLY A 1 186 ? 15.677 12.506 -12.138 1.00 84.88 186 GLY A C 1
ATOM 1469 O O . GLY A 1 186 ? 15.207 12.499 -13.268 1.00 84.88 186 GLY A O 1
ATOM 1470 N N . LEU A 1 187 ? 16.806 11.859 -11.836 1.00 86.12 187 LEU A N 1
ATOM 1471 C CA . LEU A 1 187 ? 17.547 10.994 -12.772 1.00 86.12 187 LEU A CA 1
ATOM 1472 C C . LEU A 1 187 ? 17.159 9.509 -12.684 1.00 86.12 187 LEU A C 1
ATOM 1474 O O . LEU A 1 187 ? 17.771 8.664 -13.332 1.00 86.12 187 LEU A O 1
ATOM 1478 N N . MET A 1 188 ? 16.181 9.153 -11.850 1.00 87.94 188 MET A N 1
ATOM 1479 C CA . MET A 1 188 ? 15.715 7.773 -11.739 1.00 87.94 188 MET A CA 1
ATOM 1480 C C . MET A 1 188 ? 14.664 7.495 -12.808 1.00 87.94 188 MET A C 1
ATOM 1482 O O . MET A 1 188 ? 13.676 8.218 -12.894 1.00 87.94 188 MET A O 1
ATOM 1486 N N . ILE A 1 189 ? 14.836 6.422 -13.575 1.00 90.19 189 ILE A N 1
ATOM 1487 C CA . ILE A 1 189 ? 13.779 5.918 -14.453 1.00 90.19 189 ILE A CA 1
ATOM 1488 C C . ILE A 1 189 ? 12.747 5.225 -13.562 1.00 90.19 189 ILE A C 1
ATOM 1490 O O . ILE A 1 189 ? 13.066 4.244 -12.892 1.00 90.19 189 ILE A O 1
ATOM 1494 N N . GLU A 1 190 ? 11.532 5.761 -13.513 1.00 88.62 190 GLU A N 1
ATOM 1495 C CA . GLU A 1 190 ? 10.439 5.228 -12.689 1.00 88.62 190 GLU A CA 1
ATOM 1496 C C . GLU A 1 190 ? 9.489 4.368 -13.522 1.00 88.62 190 GLU A C 1
ATOM 1498 O O . GLU A 1 190 ? 8.963 3.367 -13.040 1.00 88.62 190 GLU A O 1
ATOM 1503 N N . TRP A 1 191 ? 9.304 4.730 -14.791 1.00 89.12 191 TRP A N 1
ATOM 1504 C CA . TRP A 1 191 ? 8.338 4.078 -15.660 1.00 89.12 191 TRP A CA 1
ATOM 1505 C C . TRP A 1 191 ? 8.805 4.059 -17.108 1.00 89.12 191 TRP A C 1
ATOM 1507 O O . TRP A 1 191 ? 9.301 5.064 -17.611 1.00 89.12 191 TRP A O 1
ATOM 1517 N N . VAL A 1 192 ? 8.593 2.938 -17.795 1.00 92.88 192 VAL A N 1
ATOM 1518 C CA . VAL A 1 192 ? 8.844 2.804 -19.234 1.00 92.88 192 VAL A CA 1
ATOM 1519 C C . VAL A 1 192 ? 7.702 2.030 -19.866 1.00 92.88 192 VAL A C 1
ATOM 1521 O O . VAL A 1 192 ? 7.333 0.967 -19.370 1.00 92.88 192 VAL A O 1
ATOM 1524 N N . VAL A 1 193 ? 7.173 2.543 -20.974 1.00 94.50 193 VAL A N 1
ATOM 1525 C CA . VAL A 1 193 ? 6.200 1.846 -21.823 1.00 94.50 193 VAL A CA 1
ATOM 1526 C C . VAL A 1 193 ? 6.604 2.003 -23.280 1.00 94.50 193 VAL A C 1
ATOM 1528 O O . VAL A 1 193 ? 6.835 3.116 -23.751 1.00 94.50 193 VAL A O 1
ATOM 1531 N N . VAL A 1 194 ? 6.666 0.886 -24.004 1.00 94.62 194 VAL A N 1
ATOM 1532 C CA . VAL A 1 194 ? 6.976 0.858 -25.436 1.00 94.62 194 VAL A CA 1
ATOM 1533 C C . VAL A 1 194 ? 5.721 0.500 -26.224 1.00 94.62 194 VAL A C 1
ATOM 1535 O O . VAL A 1 194 ? 5.008 -0.451 -25.900 1.00 94.62 194 VAL A O 1
ATOM 1538 N N . LYS A 1 195 ? 5.452 1.271 -27.276 1.00 94.56 195 LYS A N 1
ATOM 1539 C CA . LYS A 1 195 ? 4.291 1.142 -28.162 1.00 94.56 195 LYS A CA 1
ATOM 1540 C C . LYS A 1 195 ? 4.696 1.224 -29.626 1.00 94.56 195 LYS A C 1
ATOM 1542 O O . LYS A 1 195 ? 5.767 1.731 -29.960 1.00 94.56 195 LYS A O 1
ATOM 1547 N N . ALA A 1 196 ? 3.818 0.766 -30.514 1.00 93.25 196 ALA A N 1
ATOM 1548 C CA . ALA A 1 196 ? 4.011 0.966 -31.944 1.00 93.25 196 ALA A CA 1
ATOM 1549 C C . ALA A 1 196 ? 3.782 2.433 -32.325 1.00 93.25 196 ALA A C 1
ATOM 1551 O O . ALA A 1 196 ? 2.982 3.139 -31.705 1.00 93.25 196 ALA A O 1
ATOM 1552 N N . HIS A 1 197 ? 4.399 2.881 -33.417 1.00 89.06 197 HIS A N 1
ATOM 1553 C CA . HIS A 1 197 ? 4.247 4.264 -33.875 1.00 89.06 197 HIS A CA 1
ATOM 1554 C C . HIS A 1 197 ? 2.798 4.665 -34.218 1.00 89.06 197 HIS A C 1
ATOM 1556 O O . HIS A 1 197 ? 2.418 5.821 -34.073 1.00 89.06 197 HIS A O 1
ATOM 1562 N N . ALA A 1 198 ? 1.944 3.729 -34.622 1.00 89.94 198 ALA A N 1
ATOM 1563 C CA . ALA A 1 198 ? 0.540 4.028 -34.918 1.00 89.94 198 ALA A CA 1
ATOM 1564 C C . ALA A 1 198 ? -0.364 4.103 -33.667 1.00 89.94 198 ALA A C 1
ATOM 1566 O O . ALA A 1 198 ? -1.558 4.361 -33.789 1.00 89.94 198 ALA A O 1
ATOM 1567 N N . GLU A 1 199 ? 0.157 3.817 -32.470 1.00 90.88 199 GLU A N 1
ATOM 1568 C CA . GLU A 1 199 ? -0.638 3.790 -31.237 1.00 90.88 199 GLU A CA 1
ATOM 1569 C C . GLU A 1 199 ? -0.699 5.154 -30.547 1.00 90.88 199 GLU A C 1
ATOM 1571 O O . GLU A 1 199 ? 0.119 6.043 -30.812 1.00 90.88 199 GLU A O 1
ATOM 1576 N N . SER A 1 200 ? -1.687 5.309 -29.659 1.00 87.50 200 SER A N 1
ATOM 1577 C CA . SER A 1 200 ? -1.843 6.502 -28.831 1.00 87.50 200 SER A CA 1
ATOM 1578 C C . SER A 1 200 ? -0.641 6.686 -27.902 1.00 87.50 200 SER A C 1
ATOM 1580 O O . SER A 1 200 ? -0.075 5.717 -27.391 1.00 87.50 200 SER A O 1
ATOM 1582 N N . ASN A 1 201 ? -0.290 7.945 -27.633 1.00 82.75 201 ASN A N 1
ATOM 1583 C CA . ASN A 1 201 ? 0.801 8.308 -26.720 1.00 82.75 201 ASN A CA 1
ATOM 1584 C C . ASN A 1 201 ? 0.373 8.244 -25.239 1.00 82.75 201 ASN A C 1
ATOM 1586 O O . ASN A 1 201 ? 0.923 8.947 -24.398 1.00 82.75 201 ASN A O 1
ATOM 1590 N N . ASP A 1 202 ? -0.639 7.439 -24.917 1.00 85.56 202 ASP A N 1
ATOM 1591 C CA . ASP A 1 202 ? -1.055 7.224 -23.536 1.00 85.56 202 ASP A CA 1
ATOM 1592 C C . ASP A 1 202 ? 0.014 6.409 -22.788 1.00 85.56 202 ASP A C 1
ATOM 1594 O O . ASP A 1 202 ? 0.493 5.401 -23.304 1.00 85.56 202 ASP A O 1
ATOM 1598 N N . GLN A 1 203 ? 0.392 6.827 -21.583 1.00 80.50 203 GLN A N 1
ATOM 1599 C CA . GLN A 1 203 ? 1.420 6.160 -20.776 1.00 80.50 203 GLN A CA 1
ATOM 1600 C C . GLN A 1 203 ? 0.851 5.017 -19.919 1.00 80.50 203 GLN A C 1
ATOM 1602 O O . GLN A 1 203 ? 1.611 4.166 -19.454 1.00 80.50 203 GLN A O 1
ATOM 1607 N N . TRP A 1 204 ? -0.468 4.995 -19.710 1.00 85.75 204 TRP A N 1
ATOM 1608 C CA . TRP A 1 204 ? -1.123 4.107 -18.747 1.00 85.75 204 TRP A CA 1
ATOM 1609 C C . TRP A 1 204 ? -1.543 2.769 -19.349 1.00 85.75 204 TRP A C 1
ATOM 1611 O O . TRP A 1 204 ? -1.507 1.743 -18.675 1.00 85.75 204 TRP A O 1
ATOM 1621 N N . SER A 1 205 ? -1.931 2.766 -20.623 1.00 89.81 205 SER A N 1
ATOM 1622 C CA . SER A 1 205 ? -2.292 1.541 -21.335 1.00 89.81 205 SER A CA 1
ATOM 1623 C C . SER A 1 205 ? -1.077 0.810 -21.902 1.00 89.81 205 SER A C 1
ATOM 1625 O O . SER A 1 205 ? -0.150 1.419 -22.437 1.00 89.81 205 SER A O 1
ATOM 1627 N N . GLU A 1 206 ? -1.120 -0.519 -21.874 1.00 90.56 206 GLU A N 1
ATOM 1628 C CA . GLU A 1 206 ? -0.166 -1.358 -22.599 1.00 90.56 206 GLU A CA 1
ATOM 1629 C C . GLU A 1 206 ? -0.322 -1.213 -24.123 1.00 90.56 206 GLU A C 1
ATOM 1631 O O . GLU A 1 206 ? -1.382 -0.841 -24.635 1.00 90.56 206 GLU A O 1
ATOM 1636 N N . SER A 1 207 ? 0.726 -1.557 -24.878 1.00 93.19 207 SER A N 1
ATOM 1637 C CA . SER A 1 207 ? 0.625 -1.679 -26.339 1.00 93.19 207 SER A CA 1
ATOM 1638 C C . SER A 1 207 ? -0.406 -2.742 -26.736 1.00 93.19 207 SER A C 1
ATOM 1640 O O . SER A 1 207 ? -0.572 -3.762 -26.065 1.00 93.19 207 SER A O 1
ATOM 1642 N N . ARG A 1 208 ? -1.078 -2.569 -27.874 1.00 93.25 208 ARG A N 1
ATOM 1643 C CA . ARG A 1 208 ? -1.951 -3.596 -28.462 1.00 93.25 208 ARG A CA 1
ATOM 1644 C C . ARG A 1 208 ? -1.161 -4.784 -29.007 1.00 93.25 208 ARG A C 1
ATOM 1646 O O . ARG A 1 208 ? -1.706 -5.881 -29.096 1.00 93.25 208 ARG A O 1
ATOM 1653 N N . TYR A 1 209 ? 0.113 -4.596 -29.349 1.00 94.31 209 TYR A N 1
ATOM 1654 C CA . TYR A 1 209 ? 0.934 -5.646 -29.944 1.00 94.31 209 TYR A CA 1
ATOM 1655 C C . TYR A 1 209 ? 1.780 -6.364 -28.893 1.00 94.31 209 TYR A C 1
ATOM 1657 O O . TYR A 1 209 ? 2.535 -5.752 -28.135 1.00 94.31 209 TYR A O 1
ATOM 1665 N N . LYS A 1 210 ? 1.724 -7.699 -28.912 1.00 93.31 210 LYS A N 1
ATOM 1666 C CA . LYS A 1 210 ? 2.453 -8.560 -27.969 1.00 93.31 210 LYS A CA 1
ATOM 1667 C C . LYS A 1 210 ? 3.971 -8.342 -28.001 1.00 93.31 210 LYS A C 1
ATOM 1669 O O . LYS A 1 210 ? 4.614 -8.422 -26.960 1.00 93.31 210 LYS A O 1
ATOM 1674 N N . VAL A 1 211 ? 4.536 -8.030 -29.170 1.00 94.94 211 VAL A N 1
ATOM 1675 C CA . VAL A 1 211 ? 5.975 -7.756 -29.322 1.00 94.94 211 VAL A CA 1
ATOM 1676 C C . VAL A 1 211 ? 6.391 -6.553 -28.473 1.00 94.94 211 VAL A C 1
ATOM 1678 O O . VAL A 1 211 ? 7.332 -6.661 -27.696 1.00 94.94 211 VAL A O 1
ATOM 1681 N N . PHE A 1 212 ? 5.654 -5.441 -28.533 1.00 95.38 212 PHE A N 1
ATOM 1682 C CA . PHE A 1 212 ? 5.982 -4.239 -27.757 1.00 95.38 212 PHE A CA 1
ATOM 1683 C C . PHE A 1 212 ? 5.703 -4.395 -26.258 1.00 95.38 212 PHE A C 1
ATOM 1685 O O . PHE A 1 212 ? 6.432 -3.826 -25.447 1.00 95.38 212 PHE A O 1
ATOM 1692 N N . ARG A 1 213 ? 4.734 -5.235 -25.866 1.00 94.81 213 ARG A N 1
ATOM 1693 C CA . ARG A 1 213 ? 4.597 -5.652 -24.457 1.00 94.81 213 ARG A CA 1
ATOM 1694 C C . ARG A 1 213 ? 5.842 -6.386 -23.978 1.00 94.81 213 ARG A C 1
ATOM 1696 O O . ARG A 1 213 ? 6.382 -6.046 -22.933 1.00 94.81 213 ARG A O 1
ATOM 1703 N N . LYS A 1 214 ? 6.363 -7.318 -24.785 1.00 96.06 214 LYS A N 1
ATOM 1704 C CA . LYS A 1 214 ? 7.577 -8.053 -24.421 1.00 96.06 214 LYS A CA 1
ATOM 17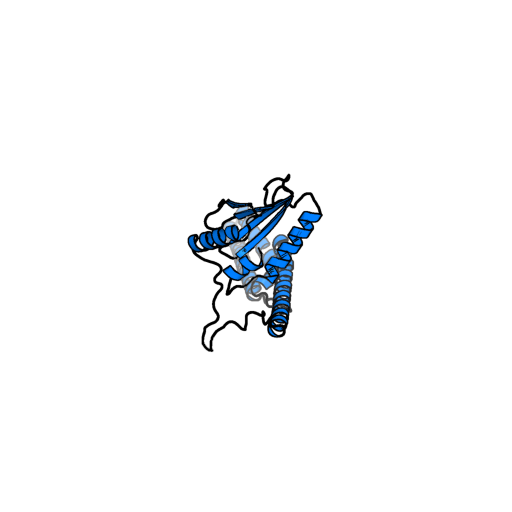05 C C . LYS A 1 214 ? 8.814 -7.156 -24.359 1.00 96.06 214 LYS A C 1
ATOM 1707 O O . LYS A 1 214 ? 9.642 -7.317 -23.470 1.00 96.06 214 LYS A O 1
ATOM 1712 N N . VAL A 1 215 ? 8.923 -6.190 -25.270 1.00 94.81 215 VAL A N 1
ATOM 1713 C CA . VAL A 1 215 ? 9.977 -5.167 -25.211 1.00 94.81 215 VAL A CA 1
ATOM 1714 C C . VAL A 1 215 ? 9.839 -4.323 -23.942 1.00 94.81 215 VAL A C 1
ATOM 1716 O O . VAL A 1 215 ? 10.838 -4.084 -23.278 1.00 94.81 215 VAL A O 1
ATOM 1719 N N . THR A 1 216 ? 8.618 -3.949 -23.553 1.00 95.06 216 THR A N 1
ATOM 1720 C CA . THR A 1 216 ? 8.365 -3.213 -22.303 1.00 95.06 216 THR A CA 1
ATOM 1721 C C . THR A 1 216 ? 8.816 -4.011 -21.074 1.00 95.06 216 THR A C 1
ATOM 1723 O O . THR A 1 216 ? 9.530 -3.470 -20.234 1.00 95.06 216 THR A O 1
ATOM 1726 N N . GLU A 1 217 ? 8.502 -5.308 -21.000 1.00 93.75 217 GLU A N 1
ATOM 1727 C CA . GLU A 1 217 ? 8.999 -6.191 -19.930 1.00 93.75 217 GLU A CA 1
ATOM 1728 C C . GLU A 1 217 ? 10.536 -6.247 -19.891 1.00 93.75 217 GLU A C 1
ATOM 1730 O O . GLU A 1 217 ? 11.142 -6.180 -18.820 1.00 93.75 217 GLU A O 1
ATOM 1735 N N . ASN A 1 218 ? 11.184 -6.336 -21.058 1.00 94.00 218 ASN A N 1
ATOM 1736 C CA . ASN A 1 218 ? 12.644 -6.320 -21.147 1.00 94.00 218 ASN A CA 1
ATOM 1737 C C . ASN A 1 218 ? 13.222 -4.975 -20.680 1.00 94.00 218 ASN A C 1
ATOM 1739 O O . ASN A 1 218 ? 14.240 -4.959 -19.989 1.00 94.00 218 ASN A O 1
ATOM 1743 N N . CYS A 1 219 ? 12.567 -3.856 -21.003 1.00 93.50 219 CYS A N 1
ATOM 1744 C CA . CYS A 1 219 ? 12.941 -2.542 -20.490 1.00 93.50 219 CYS A CA 1
ATOM 1745 C C . CYS A 1 219 ? 12.818 -2.487 -18.962 1.00 93.50 219 CYS A C 1
ATOM 1747 O O . CYS A 1 219 ? 13.727 -1.986 -18.311 1.00 93.50 219 CYS A O 1
ATOM 1749 N N . HIS A 1 220 ? 11.764 -3.047 -18.361 1.00 93.00 220 HIS A N 1
ATOM 1750 C CA . HIS A 1 220 ? 11.643 -3.105 -16.895 1.00 93.00 220 HIS A CA 1
ATOM 1751 C C . HIS A 1 220 ? 12.770 -3.923 -16.254 1.00 93.00 220 HIS A C 1
ATOM 1753 O O . HIS A 1 220 ? 13.348 -3.498 -15.255 1.00 93.00 220 HIS A O 1
ATOM 1759 N N . ALA A 1 221 ? 13.155 -5.049 -16.859 1.00 90.12 221 ALA A N 1
ATOM 1760 C CA . ALA A 1 221 ? 14.317 -5.814 -16.405 1.00 90.12 221 ALA A CA 1
ATOM 1761 C C . ALA A 1 221 ? 15.624 -5.006 -16.534 1.00 90.12 221 ALA A C 1
ATOM 1763 O O . ALA A 1 221 ? 16.439 -4.987 -15.607 1.00 90.12 221 ALA A O 1
ATOM 1764 N N . ALA A 1 222 ? 15.804 -4.289 -17.649 1.00 89.25 222 ALA A N 1
ATOM 1765 C CA . ALA A 1 222 ? 16.958 -3.423 -17.879 1.00 89.25 222 ALA A CA 1
ATOM 1766 C C . ALA A 1 222 ? 17.020 -2.256 -16.878 1.00 89.25 222 ALA A C 1
ATOM 1768 O O . ALA A 1 222 ? 18.101 -1.940 -16.384 1.00 89.25 222 ALA A O 1
ATOM 1769 N N . MET A 1 223 ? 15.879 -1.666 -16.504 1.00 89.75 223 MET A N 1
ATOM 1770 C CA . MET A 1 223 ? 15.809 -0.634 -15.463 1.00 89.75 223 MET A CA 1
ATOM 1771 C C . MET A 1 223 ? 16.383 -1.148 -14.143 1.00 89.75 223 MET A C 1
ATOM 1773 O O . MET A 1 223 ? 17.217 -0.485 -13.530 1.00 89.75 223 MET A O 1
ATOM 1777 N N . CYS A 1 224 ? 15.982 -2.349 -13.715 1.00 85.62 224 CYS A N 1
ATOM 1778 C CA . CYS A 1 224 ? 16.512 -2.959 -12.498 1.00 85.62 224 CYS A CA 1
ATOM 1779 C C . CYS A 1 224 ? 18.008 -3.285 -12.618 1.00 85.62 224 CYS A C 1
ATOM 1781 O O . CYS A 1 224 ? 18.751 -3.105 -11.651 1.00 85.62 224 CYS A O 1
ATOM 1783 N N . HIS A 1 225 ? 18.449 -3.739 -13.793 1.00 85.12 225 HIS A N 1
ATOM 1784 C CA . HIS A 1 225 ? 19.840 -4.102 -14.054 1.00 85.12 225 HIS A CA 1
ATOM 1785 C C . HIS A 1 225 ? 20.784 -2.890 -14.009 1.00 85.12 225 HIS A C 1
ATOM 1787 O O . HIS A 1 225 ? 21.820 -2.939 -13.346 1.00 85.12 225 HIS A O 1
ATOM 1793 N N . PHE A 1 226 ? 20.418 -1.787 -14.669 1.00 86.88 226 PHE A N 1
ATOM 1794 C CA . PHE A 1 226 ? 21.261 -0.591 -14.766 1.00 86.88 226 PHE A CA 1
ATOM 1795 C C . PHE A 1 226 ? 21.094 0.386 -13.593 1.00 86.88 226 PHE A C 1
ATOM 1797 O O . PHE A 1 226 ? 21.859 1.342 -13.484 1.00 86.88 226 PHE A O 1
ATOM 1804 N N . HIS A 1 227 ? 20.153 0.149 -12.673 1.00 85.06 227 HIS A N 1
ATOM 1805 C CA . HIS A 1 227 ? 19.900 1.044 -11.544 1.00 85.06 227 HIS A CA 1
ATOM 1806 C C . HIS A 1 227 ? 21.121 1.230 -10.615 1.00 85.06 227 HIS A C 1
ATOM 1808 O O . HIS A 1 227 ? 21.534 0.320 -9.875 1.00 85.06 227 HIS A O 1
ATOM 1814 N N . SER A 1 228 ? 21.632 2.469 -10.565 1.00 82.56 228 SER A N 1
ATOM 1815 C CA . SER A 1 228 ? 22.779 2.867 -9.742 1.00 82.56 228 SER A CA 1
ATOM 1816 C C . SER A 1 228 ? 22.496 4.113 -8.885 1.00 82.56 228 SER A C 1
ATOM 1818 O O . SER A 1 228 ? 22.488 5.228 -9.401 1.00 82.56 228 SER A O 1
ATOM 1820 N N . PRO A 1 229 ? 22.359 3.960 -7.552 1.00 79.25 229 PRO A N 1
ATOM 1821 C CA . PRO A 1 229 ? 22.174 5.078 -6.617 1.00 79.25 229 PRO A CA 1
ATOM 1822 C C . PRO A 1 229 ? 23.296 6.113 -6.581 1.00 79.25 229 PRO A C 1
ATOM 1824 O O . PRO A 1 229 ? 23.051 7.273 -6.254 1.00 79.25 229 PRO A O 1
ATOM 1827 N N . MET A 1 230 ? 24.524 5.689 -6.880 1.00 79.50 230 MET A N 1
ATOM 1828 C CA . MET A 1 230 ? 25.717 6.532 -6.772 1.00 79.50 230 MET A CA 1
ATOM 1829 C C . MET A 1 230 ? 26.122 7.165 -8.106 1.00 79.50 230 MET A C 1
ATOM 1831 O O . MET A 1 230 ? 26.846 8.155 -8.098 1.00 79.50 230 MET A O 1
ATOM 1835 N N . MET A 1 231 ? 25.668 6.609 -9.234 1.00 81.12 231 MET A N 1
ATOM 1836 C CA . MET A 1 231 ? 25.973 7.100 -10.583 1.00 81.12 231 MET A CA 1
ATOM 1837 C C . MET A 1 231 ? 24.718 7.062 -11.467 1.00 81.12 231 MET A C 1
ATOM 1839 O O . MET A 1 231 ? 24.644 6.252 -12.397 1.00 81.12 231 MET A O 1
ATOM 1843 N N . PRO A 1 232 ? 23.713 7.900 -11.170 1.00 85.56 232 PRO A N 1
ATOM 1844 C CA . PRO A 1 232 ? 22.453 7.884 -11.902 1.00 85.56 232 PRO A CA 1
ATOM 1845 C C . PRO A 1 232 ? 22.614 8.311 -13.371 1.00 85.56 232 PRO A C 1
ATOM 1847 O O . PRO A 1 232 ? 21.974 7.726 -14.238 1.00 85.56 232 PRO A O 1
ATOM 1850 N N . ASP A 1 233 ? 23.536 9.226 -13.693 1.00 84.44 233 ASP A N 1
ATOM 1851 C CA . ASP A 1 233 ? 23.799 9.633 -15.084 1.00 84.44 233 ASP A CA 1
ATOM 1852 C C . ASP A 1 233 ? 24.291 8.472 -15.956 1.00 84.44 233 ASP A C 1
ATOM 1854 O O . ASP A 1 233 ? 23.852 8.295 -17.093 1.00 84.44 233 ASP A O 1
ATOM 1858 N N . LEU A 1 234 ? 25.202 7.656 -15.412 1.00 84.81 234 LEU A N 1
ATOM 1859 C CA . LEU A 1 234 ? 25.710 6.471 -16.099 1.00 84.81 234 LEU A CA 1
ATOM 1860 C C . LEU A 1 234 ? 24.609 5.419 -16.246 1.00 84.81 234 LEU A C 1
ATOM 1862 O O . LEU A 1 234 ? 24.494 4.815 -17.305 1.00 84.81 234 LEU A O 1
ATOM 1866 N N . ALA A 1 235 ? 23.784 5.234 -15.211 1.00 86.81 235 ALA A N 1
ATOM 1867 C CA . ALA A 1 235 ? 22.657 4.307 -15.245 1.00 86.81 235 ALA A CA 1
ATOM 1868 C C . ALA A 1 235 ? 21.679 4.637 -16.380 1.00 86.81 235 ALA A C 1
ATOM 1870 O O . ALA A 1 235 ? 21.310 3.747 -17.142 1.00 86.81 235 ALA A O 1
ATOM 1871 N N . VAL A 1 236 ? 21.308 5.913 -16.533 1.00 88.38 236 VAL A N 1
ATOM 1872 C CA . VAL A 1 236 ? 20.422 6.351 -17.621 1.00 88.38 236 VAL A CA 1
ATOM 1873 C C . VAL A 1 236 ? 21.086 6.139 -18.982 1.00 88.38 236 VAL A C 1
ATOM 1875 O O . VAL A 1 236 ? 20.448 5.612 -19.885 1.00 88.38 236 VAL A O 1
ATOM 1878 N N . ARG A 1 237 ? 22.375 6.471 -19.131 1.00 87.00 237 ARG A N 1
ATOM 1879 C CA . ARG A 1 237 ? 23.115 6.264 -20.392 1.00 87.00 237 ARG A CA 1
ATOM 1880 C C . ARG A 1 237 ? 23.298 4.798 -20.772 1.00 87.00 237 ARG A C 1
ATOM 1882 O O . ARG A 1 237 ? 23.412 4.513 -21.949 1.00 87.00 237 ARG A O 1
ATOM 1889 N N . SER A 1 238 ? 23.407 3.893 -19.800 1.00 86.94 238 SER A N 1
ATOM 1890 C CA . SER A 1 238 ? 23.500 2.450 -20.062 1.00 86.94 238 SER A CA 1
ATOM 1891 C C . SER A 1 238 ? 22.142 1.808 -20.338 1.00 86.94 238 SER A C 1
ATOM 1893 O O . SER A 1 238 ? 22.095 0.730 -20.920 1.00 86.94 238 SER A O 1
ATOM 1895 N N . PHE A 1 239 ? 21.058 2.435 -19.875 1.00 89.19 239 PHE A N 1
ATOM 1896 C CA . PHE A 1 239 ? 19.698 1.993 -20.158 1.00 89.19 239 PHE A CA 1
ATOM 1897 C C . PHE A 1 239 ? 19.236 2.378 -21.571 1.00 89.19 239 PHE A C 1
ATOM 1899 O O . PHE A 1 239 ? 18.561 1.571 -22.210 1.00 89.19 239 PHE A O 1
ATOM 1906 N N . MET A 1 240 ? 19.548 3.607 -21.999 1.00 83.56 240 MET A N 1
ATOM 1907 C CA . MET A 1 240 ? 19.234 4.131 -23.338 1.00 83.56 240 MET A CA 1
ATOM 1908 C C . MET A 1 240 ? 20.067 3.440 -24.412 1.00 83.56 240 MET A C 1
ATOM 1910 O O . MET A 1 240 ? 19.472 3.088 -25.452 1.00 83.56 240 MET A O 1
#

pLDDT: mean 81.32, std 12.58, range [47.12, 96.06]

InterPro domains:
  IPR021627 Mediator complex, subunit Med27 [PF11571] (202-240)
  IPR021627 Mediator complex, subunit Med27 [PTHR13130] (162-240)

Secondary structure (DSSP, 8-state):
-HHHHHHHHHHHHHHHHHH-S-GGG-SSSHHHHHHHHHHHHHHHHHHHHHHHHHHHHT-PPP--SS--GGGGGGGG--SHHHHHHHHHHHHHHHHHHHHHHHHHHHHHHHHHT----GGGG---SS----PPP-----HHHHHHHHHHHHTT-TTEEEEEEEEETTEEEEEEEETTTEEEEEEEETTEEEEEEEEETTS---SSSPPSSHHHHHHHHHHHHHHHHH--SS-HHHHHHHH-